Protein AF-A0A9D1KD75-F1 (afdb_monomer)

Radius of gyration: 19.75 Å; Cα contacts (8 Å, |Δi|>4): 283; chains: 1; bounding box: 49×37×63 Å

InterPro domains:
  IPR014942 Nucleotidyl transferase AbiEii toxin, Type IV TA system [PF08843] (9-167)

Secondary structure (DSSP, 8-sta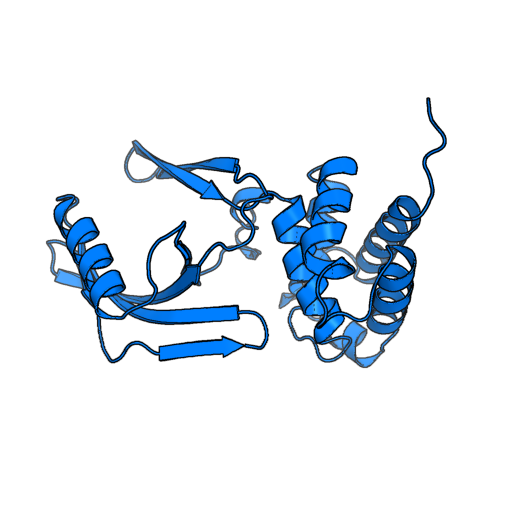te):
-HHHH--GGG----EEEEEES---SHHHHHHHHHHHTTS-SSEEEEE-SPPEEEEETTEEEEEEEEEEEETT--EEEEEEEEEEE--TTSPPEEEEEEEGGGTEEEEEEE--HHHHHHHHHHHHHHHGGG---THHHHHHHHHHHTT---HHHHHHHHIIIIIT-TT-S--SHHHHHHHHHHHHH-HHHHHHHTSTTT-TT---HHHHHHHHHHHHHHHHS-----

Foldseek 3Di:
DCLVPVFPLPDDQAAEEADEPFDQPPVSVVVVLVVVCVPPPQKHKDFDDDWAFDDDPPWTWIKTWIWIAGPVRDIDIDIYIYTHDPPVVFDWDWDWAQPVVVRDIDTDTHHALLLVLQVLLQVCLVCFLVDPLLLSLVSLLVCQVVVRDDLVSNVVSCVRPAQPDPVHPDNALVSSLVRLVVSLPDPSSVVSNPPVSSCSVPDPPVVSSVSNSVVSVVSRDPPPDD

Structure (mmCIF, N/CA/C/O backbone):
data_AF-A0A9D1KD75-F1
#
_entry.id   AF-A0A9D1KD75-F1
#
loop_
_atom_site.group_PDB
_atom_site.id
_atom_site.type_symbol
_atom_site.label_atom_id
_atom_site.label_alt_id
_atom_site.label_comp_id
_atom_site.label_asym_id
_atom_site.label_entity_id
_atom_site.label_seq_id
_atom_site.pdbx_PDB_ins_code
_atom_site.Cartn_x
_atom_site.Cartn_y
_atom_site.Cartn_z
_atom_site.occupancy
_atom_site.B_iso_or_equiv
_atom_site.auth_seq_id
_atom_site.auth_comp_id
_atom_site.auth_asym_id
_atom_site.auth_atom_id
_atom_site.pdbx_PDB_model_num
ATOM 1 N N . MET A 1 1 ? -2.553 -6.415 -0.794 1.00 86.88 1 MET A N 1
ATOM 2 C CA . MET A 1 1 ? -1.808 -7.634 -1.210 1.00 86.88 1 MET A CA 1
ATOM 3 C C . MET A 1 1 ? -2.430 -8.922 -0.694 1.00 86.88 1 MET A C 1
ATOM 5 O O . MET A 1 1 ? -2.739 -9.741 -1.540 1.00 86.88 1 MET A O 1
ATOM 9 N N . HIS A 1 2 ? -2.640 -9.125 0.619 1.00 86.94 2 HIS A N 1
ATOM 10 C CA . HIS A 1 2 ? -3.316 -10.338 1.126 1.00 86.94 2 HIS A CA 1
ATOM 11 C C . HIS A 1 2 ? -4.647 -10.615 0.412 1.00 86.94 2 HIS A C 1
ATOM 13 O O . HIS A 1 2 ? -4.833 -11.703 -0.107 1.00 86.94 2 HIS A O 1
ATOM 19 N N . SER A 1 3 ? -5.516 -9.607 0.305 1.00 82.56 3 SER A N 1
ATOM 20 C CA . SER A 1 3 ? -6.803 -9.677 -0.407 1.00 82.56 3 SER A CA 1
ATOM 21 C C . SER A 1 3 ? -6.701 -10.073 -1.884 1.00 82.56 3 SER A C 1
ATOM 23 O O . SER A 1 3 ? -7.649 -10.615 -2.441 1.00 82.56 3 SER A O 1
ATOM 25 N N . LEU A 1 4 ? -5.558 -9.801 -2.524 1.00 85.44 4 LEU A N 1
ATOM 26 C CA . LEU A 1 4 ? -5.314 -10.120 -3.932 1.00 85.44 4 LEU A CA 1
ATOM 27 C C . LEU A 1 4 ? -4.694 -11.509 -4.110 1.00 85.44 4 LEU A C 1
ATOM 29 O O . LEU A 1 4 ? -4.946 -12.147 -5.128 1.00 85.44 4 LEU A O 1
ATOM 33 N N . SER A 1 5 ? -3.869 -11.957 -3.154 1.00 87.44 5 SER A N 1
ATOM 34 C CA . SER A 1 5 ? -3.118 -13.214 -3.253 1.00 87.44 5 SER A CA 1
ATOM 35 C C . SER A 1 5 ? -3.649 -14.363 -2.407 1.00 87.44 5 SER A C 1
ATOM 37 O O . SER A 1 5 ? -3.220 -15.498 -2.603 1.00 87.44 5 SER A O 1
ATOM 39 N N . ASN A 1 6 ? -4.526 -14.082 -1.442 1.00 85.94 6 ASN A N 1
ATOM 40 C CA . ASN A 1 6 ? -4.993 -15.002 -0.401 1.00 85.94 6 ASN A CA 1
ATOM 41 C C . ASN A 1 6 ? -3.855 -15.698 0.374 1.00 85.94 6 ASN A C 1
ATOM 43 O O . ASN A 1 6 ? -4.046 -16.747 0.986 1.00 85.94 6 ASN A O 1
ATOM 47 N N . SER A 1 7 ? -2.646 -15.124 0.355 1.00 87.19 7 SER A N 1
ATOM 48 C CA . SER A 1 7 ? -1.483 -15.689 1.036 1.00 87.19 7 SER A CA 1
ATOM 49 C C . SER A 1 7 ? -1.339 -15.115 2.437 1.00 87.19 7 SER A C 1
ATOM 51 O O . SER A 1 7 ? -1.064 -13.925 2.606 1.00 87.19 7 SER A O 1
ATOM 53 N N . VAL A 1 8 ? -1.392 -15.981 3.452 1.00 87.19 8 VAL A N 1
ATOM 54 C CA . VAL A 1 8 ? -1.181 -15.614 4.865 1.00 87.19 8 VAL A CA 1
ATOM 55 C C . VAL A 1 8 ? 0.191 -14.965 5.093 1.00 87.19 8 VAL A C 1
ATOM 57 O O . VAL A 1 8 ? 0.333 -14.084 5.936 1.00 87.19 8 VAL A O 1
ATOM 60 N N . ARG A 1 9 ? 1.209 -15.298 4.284 1.00 87.81 9 ARG A N 1
ATOM 61 C CA . ARG A 1 9 ? 2.538 -14.650 4.344 1.00 87.81 9 ARG A CA 1
ATOM 62 C C . ARG A 1 9 ? 2.509 -13.169 3.930 1.00 87.81 9 ARG A C 1
ATOM 64 O O . ARG A 1 9 ? 3.484 -12.442 4.156 1.00 87.81 9 ARG A O 1
ATOM 71 N N . ARG A 1 10 ? 1.400 -12.716 3.333 1.00 90.12 10 ARG A N 1
ATOM 72 C CA . ARG A 1 10 ? 1.107 -11.317 3.003 1.00 90.12 10 ARG A CA 1
ATOM 73 C C . ARG A 1 10 ? 0.042 -10.673 3.876 1.00 90.12 10 ARG A C 1
ATOM 75 O O . ARG A 1 10 ? -0.255 -9.504 3.628 1.00 90.12 10 ARG A O 1
ATOM 82 N N . ALA A 1 11 ? -0.459 -11.369 4.896 1.00 86.12 11 ALA A N 1
ATOM 83 C CA . ALA A 1 11 ? -1.263 -10.741 5.933 1.00 86.12 11 ALA A CA 1
ATOM 84 C C . ALA A 1 11 ? -0.489 -9.564 6.549 1.00 86.12 11 ALA A C 1
ATOM 86 O O . ALA A 1 11 ? 0.733 -9.625 6.727 1.00 86.12 11 ALA A O 1
ATOM 87 N N . THR A 1 12 ? -1.204 -8.481 6.827 1.00 83.81 12 THR A N 1
ATOM 88 C CA . THR A 1 12 ? -0.663 -7.282 7.464 1.00 83.81 12 THR A CA 1
ATOM 89 C C . THR A 1 12 ? -1.455 -6.992 8.726 1.00 83.81 12 THR A C 1
ATOM 91 O O . THR A 1 12 ? -2.637 -7.314 8.808 1.00 83.81 12 THR A O 1
ATOM 94 N N . ARG A 1 13 ? -0.773 -6.425 9.718 1.00 82.19 13 ARG A N 1
ATOM 95 C CA . ARG A 1 13 ? -1.406 -5.873 10.921 1.00 82.19 13 ARG A CA 1
ATOM 96 C C . ARG A 1 13 ? -1.565 -4.360 10.832 1.00 82.19 13 ARG A C 1
ATOM 98 O O . ARG A 1 13 ? -2.253 -3.791 11.670 1.00 82.19 13 ARG A O 1
ATOM 105 N N . ASP A 1 14 ? -0.887 -3.733 9.872 1.00 83.81 14 ASP A N 1
ATOM 106 C CA . ASP A 1 14 ? -1.008 -2.305 9.623 1.00 83.81 14 ASP A CA 1
ATOM 107 C C . ASP A 1 14 ? -2.388 -2.025 9.014 1.00 83.81 14 ASP A C 1
ATOM 109 O O . ASP A 1 14 ? -2.817 -2.727 8.092 1.00 83.81 14 ASP A O 1
ATOM 113 N N . LEU A 1 15 ? -3.076 -1.033 9.580 1.00 87.31 15 LEU A N 1
ATOM 114 C CA . LEU A 1 15 ? -4.340 -0.502 9.090 1.00 87.31 15 LEU A CA 1
ATOM 115 C C . LEU A 1 15 ? -4.053 0.873 8.492 1.00 87.31 15 LEU A C 1
ATOM 117 O O . LEU A 1 15 ? -3.823 1.828 9.234 1.00 87.31 15 LEU A O 1
ATOM 121 N N . ASP A 1 16 ? -4.054 0.937 7.167 1.00 87.81 16 ASP A N 1
ATOM 122 C CA . ASP A 1 16 ? -3.903 2.166 6.395 1.00 87.81 16 ASP A CA 1
ATOM 123 C C . ASP A 1 16 ? -5.267 2.510 5.776 1.00 87.81 16 ASP A C 1
ATOM 125 O O . ASP A 1 16 ? -5.870 1.668 5.103 1.00 87.81 16 ASP A O 1
ATOM 129 N N . LEU A 1 17 ? -5.769 3.721 6.018 1.00 89.38 17 LEU A N 1
ATOM 130 C CA . LEU A 1 17 ? -7.021 4.226 5.450 1.00 89.38 17 LEU A CA 1
ATOM 131 C C . LEU A 1 17 ? -6.809 5.620 4.875 1.00 89.38 17 LEU A C 1
ATOM 133 O O . LEU A 1 17 ? -6.178 6.461 5.506 1.00 89.38 17 LEU A O 1
ATOM 137 N N . ASP A 1 18 ? -7.431 5.899 3.736 1.00 90.44 18 ASP A N 1
ATOM 138 C CA . ASP A 1 18 ? -7.449 7.243 3.175 1.00 90.44 18 ASP A CA 1
ATOM 139 C C . ASP A 1 18 ? -8.841 7.854 3.256 1.00 90.44 18 ASP A C 1
ATOM 141 O O . ASP A 1 18 ? -9.848 7.284 2.833 1.00 90.44 18 ASP A O 1
ATOM 145 N N . PHE A 1 19 ? -8.891 9.078 3.763 1.00 91.25 19 PHE A N 1
ATOM 146 C CA . PHE A 1 19 ? -10.079 9.901 3.690 1.00 91.25 19 PHE A CA 1
ATOM 147 C C . PHE A 1 19 ? -10.288 10.453 2.282 1.00 91.25 19 PHE A C 1
ATOM 149 O O . PHE A 1 19 ? -9.381 11.005 1.664 1.00 91.25 19 PHE A O 1
ATOM 156 N N . ILE A 1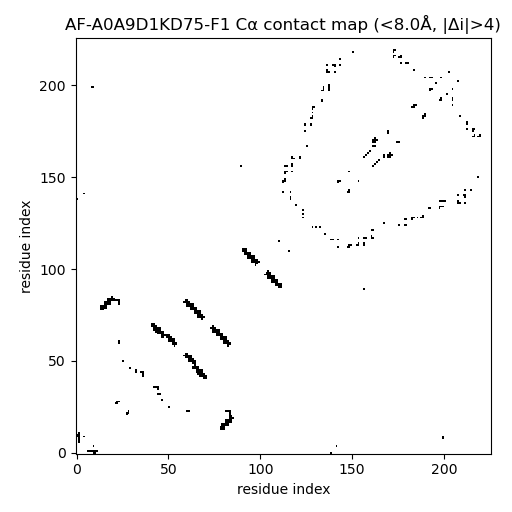 20 ? -11.529 10.386 1.801 1.00 88.31 20 ILE A N 1
ATOM 157 C CA . ILE A 1 20 ? -11.946 11.020 0.549 1.00 88.31 20 ILE A CA 1
ATOM 158 C C . ILE A 1 20 ? -12.636 12.336 0.900 1.00 88.31 20 ILE A C 1
ATOM 160 O O . ILE A 1 20 ? -13.743 12.338 1.437 1.00 88.31 20 ILE A O 1
ATOM 164 N N . LYS A 1 21 ? -11.985 13.465 0.589 1.00 85.94 21 LYS A N 1
ATOM 165 C CA . LYS A 1 21 ? -12.508 14.824 0.853 1.00 85.94 21 LYS A CA 1
ATOM 166 C C . LYS A 1 21 ? -12.898 15.057 2.325 1.00 85.94 21 LYS A C 1
ATOM 168 O O . LYS A 1 21 ? -13.826 15.814 2.608 1.00 85.94 21 LYS A O 1
ATOM 173 N N . TYR A 1 22 ? -12.185 14.422 3.255 1.00 89.88 22 TYR A N 1
ATOM 174 C CA . TYR A 1 22 ? -12.386 14.584 4.694 1.00 89.88 22 TYR A CA 1
ATOM 175 C C . TYR A 1 22 ? -11.080 15.016 5.372 1.00 89.88 22 TYR A C 1
ATOM 177 O O . TYR A 1 22 ? -9.990 14.697 4.902 1.00 89.88 22 TYR A O 1
ATOM 185 N N . SER A 1 23 ? -11.194 15.822 6.428 1.00 90.81 23 SER A N 1
ATOM 186 C CA . SER A 1 23 ? -10.055 16.519 7.031 1.00 90.81 23 SER A CA 1
ATOM 187 C C . SER A 1 23 ? -9.236 15.610 7.951 1.00 90.81 23 SER A C 1
ATOM 189 O O . SER A 1 23 ? -9.790 14.804 8.698 1.00 90.81 23 SER A O 1
ATOM 191 N N . LEU A 1 24 ? -7.912 15.802 7.946 1.00 92.62 24 LEU A N 1
ATOM 192 C CA . LEU A 1 24 ? -6.983 15.186 8.901 1.00 92.62 24 LEU A CA 1
ATOM 193 C C . LEU A 1 24 ? -6.850 15.977 10.208 1.00 92.62 24 LEU A C 1
ATOM 195 O O . LEU A 1 24 ? -5.986 15.669 11.025 1.00 92.62 24 LEU A O 1
ATOM 199 N N . GLU A 1 25 ? -7.631 17.027 10.446 1.00 93.94 25 GLU A N 1
ATOM 200 C CA . GLU A 1 25 ? -7.618 17.709 11.744 1.00 93.94 25 GLU A CA 1
ATOM 201 C C . GLU A 1 25 ? -8.002 16.749 12.880 1.00 93.94 25 GLU A C 1
ATOM 203 O O . GLU A 1 25 ? -8.845 15.870 12.700 1.00 93.94 25 GLU A O 1
ATOM 208 N N . ASN A 1 26 ? -7.400 16.925 14.064 1.00 94.69 26 ASN A N 1
ATOM 209 C CA . ASN A 1 26 ? -7.628 16.015 15.196 1.00 94.69 26 ASN A CA 1
ATOM 210 C C . ASN A 1 26 ? -9.122 15.895 15.530 1.00 94.69 26 ASN A C 1
ATOM 212 O O . ASN A 1 26 ? -9.613 14.791 15.733 1.00 94.69 26 ASN A O 1
ATOM 216 N N . GLU A 1 27 ? -9.855 17.010 15.514 1.00 95.44 27 GLU A N 1
ATOM 217 C CA . GLU A 1 27 ? -11.299 17.026 15.782 1.00 95.44 27 GLU A CA 1
ATOM 218 C C . GLU A 1 27 ? -12.116 16.292 14.711 1.00 95.44 27 GLU A C 1
ATOM 220 O O . GLU A 1 27 ? -13.104 15.633 15.027 1.00 95.44 27 GLU A O 1
ATOM 225 N N . SER A 1 28 ? -11.680 16.335 13.448 1.00 95.25 28 SER A N 1
ATOM 226 C CA . SER A 1 28 ? -12.332 15.581 12.370 1.00 95.25 28 SER A CA 1
ATOM 227 C C . SER A 1 28 ? -12.128 14.079 12.553 1.00 95.25 28 SER A C 1
ATOM 229 O O . SER A 1 28 ? -13.078 13.309 12.447 1.00 95.25 28 SER A O 1
ATOM 231 N N . ILE A 1 29 ? -10.913 13.658 12.911 1.00 95.56 29 ILE A N 1
ATOM 232 C CA . ILE A 1 29 ? -10.609 12.256 13.222 1.00 95.56 29 ILE A CA 1
ATOM 233 C C . ILE A 1 29 ? -11.394 11.784 14.454 1.00 95.56 29 ILE A C 1
ATOM 235 O O . ILE A 1 29 ? -11.973 10.702 14.417 1.00 95.56 29 ILE A O 1
ATOM 239 N N . ARG A 1 30 ? -11.471 12.590 15.524 1.00 96.44 30 ARG A N 1
ATOM 240 C CA . ARG A 1 30 ? -12.304 12.282 16.702 1.00 96.44 30 ARG A CA 1
ATOM 241 C C . ARG A 1 30 ? -13.765 12.082 16.303 1.00 96.44 30 ARG A C 1
ATOM 243 O O . ARG A 1 30 ? -14.331 11.040 16.602 1.00 96.44 30 ARG A O 1
ATOM 250 N N . SER A 1 31 ? -14.328 13.009 15.524 1.00 96.50 31 SER A N 1
ATOM 251 C CA . SER A 1 31 ? -15.704 12.901 15.025 1.00 96.50 31 SER A CA 1
ATOM 252 C C . SER A 1 31 ? -15.931 11.662 14.152 1.00 96.50 31 SER A C 1
ATOM 254 O O . SER A 1 31 ? -17.003 11.061 14.201 1.00 96.50 31 SER A O 1
ATOM 256 N N . PHE A 1 32 ? -14.941 11.264 13.351 1.00 95.62 32 PHE A N 1
ATOM 257 C CA . PHE A 1 32 ? -14.992 10.021 12.588 1.00 95.62 32 PHE A CA 1
ATOM 258 C C . PHE A 1 32 ? -15.071 8.794 13.509 1.00 95.62 32 PHE A C 1
ATOM 260 O O . PHE A 1 32 ? -15.966 7.971 13.329 1.00 95.62 32 PHE A O 1
ATOM 267 N N . ILE A 1 33 ? -14.205 8.703 14.523 1.00 95.56 33 ILE A N 1
ATOM 268 C CA . ILE A 1 33 ? -14.232 7.604 15.501 1.00 95.56 33 ILE A CA 1
ATOM 269 C C . ILE A 1 33 ? -15.551 7.588 16.293 1.00 95.56 33 ILE A C 1
ATOM 271 O O . ILE A 1 33 ? -16.148 6.526 16.457 1.00 95.56 33 ILE A O 1
ATOM 275 N N . ASP A 1 34 ? -16.074 8.747 16.697 1.00 95.62 34 ASP A N 1
ATOM 276 C CA . ASP A 1 34 ? -17.366 8.844 17.394 1.00 95.62 34 ASP A CA 1
ATOM 277 C C . ASP A 1 34 ? -18.529 8.307 16.544 1.00 95.62 34 ASP A C 1
ATOM 279 O O . ASP A 1 34 ? -19.443 7.648 17.051 1.00 95.62 34 ASP A O 1
ATOM 283 N N . LYS A 1 35 ? -18.493 8.544 15.226 1.00 94.94 35 LYS A N 1
ATOM 284 C CA . LYS A 1 35 ? -19.477 7.975 14.295 1.00 94.94 35 LYS A CA 1
ATOM 285 C C . LYS A 1 35 ? -19.363 6.459 14.196 1.00 94.94 35 LYS A C 1
ATOM 287 O O . LYS A 1 35 ? -20.400 5.805 14.158 1.00 94.94 35 LYS A O 1
ATOM 292 N N . LEU A 1 36 ? -18.149 5.902 14.176 1.00 93.06 36 LEU A N 1
ATOM 293 C CA . LEU A 1 36 ? -17.956 4.446 14.188 1.00 93.06 36 LEU A CA 1
ATOM 294 C C . LEU A 1 36 ? -18.539 3.825 15.464 1.00 93.06 36 LEU A C 1
ATOM 296 O O . LEU A 1 36 ? -19.295 2.864 15.388 1.00 93.06 36 LEU A O 1
ATOM 300 N N . ASN A 1 37 ? -18.310 4.451 16.619 1.00 94.94 37 ASN A N 1
ATOM 301 C CA . ASN A 1 37 ? -18.880 4.012 17.899 1.00 94.94 37 ASN A CA 1
ATOM 302 C C . ASN A 1 37 ? -20.415 4.079 17.959 1.00 94.94 37 ASN A C 1
ATOM 304 O O . ASN A 1 37 ? -21.028 3.505 18.856 1.00 94.94 37 ASN A O 1
ATOM 308 N N . SER A 1 38 ? -21.057 4.777 17.019 1.00 93.06 38 SER A N 1
ATOM 309 C CA . SER A 1 38 ? -22.516 4.897 16.958 1.00 93.06 38 SER A CA 1
ATOM 310 C C . SER A 1 38 ? -23.192 3.742 16.205 1.00 93.06 38 SER A C 1
ATOM 312 O O . SER A 1 38 ? -24.420 3.690 16.170 1.00 93.06 38 SER A O 1
ATOM 314 N N . VAL A 1 39 ? -22.425 2.826 15.597 1.00 87.56 39 VAL A N 1
ATOM 315 C CA . VAL A 1 39 ? -22.953 1.705 14.791 1.00 87.56 39 VAL A CA 1
ATOM 316 C C . VAL A 1 39 ? -23.661 0.654 15.656 1.00 87.56 39 VAL A C 1
ATOM 318 O O . VAL A 1 39 ? -24.593 0.006 15.185 1.00 87.56 39 VAL A O 1
ATOM 321 N N . GLY A 1 40 ? -23.290 0.529 16.935 1.00 84.25 40 GLY A N 1
ATOM 322 C CA . GLY A 1 40 ? -23.934 -0.406 17.864 1.00 84.25 40 GLY A CA 1
ATOM 323 C C . GLY A 1 40 ? -23.572 -1.874 17.611 1.00 84.25 40 GLY A C 1
ATOM 324 O O . GLY A 1 40 ? -24.381 -2.759 17.874 1.00 84.25 40 GLY A O 1
ATOM 325 N N . ASP A 1 41 ? -22.361 -2.136 17.122 1.00 87.88 41 ASP A N 1
ATOM 326 C CA . ASP A 1 41 ? -21.810 -3.467 16.823 1.00 87.88 41 ASP A CA 1
ATOM 327 C C . ASP A 1 41 ? -21.143 -4.149 18.036 1.00 87.88 41 ASP A C 1
ATOM 329 O O . ASP A 1 41 ? -20.447 -5.153 17.891 1.00 87.88 41 ASP A O 1
ATOM 333 N N . ASN A 1 42 ? -21.384 -3.630 19.246 1.00 91.12 42 ASN A N 1
ATOM 334 C CA . ASN A 1 42 ? -20.790 -4.083 20.511 1.00 91.12 42 ASN A CA 1
ATOM 335 C C . ASN A 1 42 ? -19.265 -3.902 20.613 1.00 91.12 42 ASN A C 1
ATOM 337 O O . ASN A 1 42 ? -18.657 -4.449 21.539 1.00 91.12 42 ASN A O 1
ATOM 341 N N . ILE A 1 43 ? -18.657 -3.111 19.723 1.00 93.00 43 ILE A N 1
ATOM 342 C CA . ILE A 1 43 ? -17.253 -2.713 19.798 1.00 93.00 43 ILE A CA 1
ATOM 343 C C . ILE A 1 43 ? -17.168 -1.212 20.069 1.00 93.00 43 ILE A C 1
ATOM 345 O O . ILE A 1 43 ? -17.773 -0.389 19.390 1.00 93.00 43 ILE A O 1
ATOM 349 N N . THR A 1 44 ? -16.389 -0.843 21.081 1.00 96.12 44 THR A N 1
ATOM 350 C CA . THR A 1 44 ? -16.024 0.551 21.349 1.00 96.12 44 THR A CA 1
ATOM 351 C C . THR A 1 44 ? -14.597 0.802 20.892 1.00 96.12 44 THR A C 1
ATOM 353 O O . THR A 1 44 ? -13.692 0.027 21.193 1.00 96.12 44 THR A O 1
ATOM 356 N N . ILE A 1 45 ? -14.394 1.905 20.186 1.00 96.75 45 ILE A N 1
ATOM 357 C CA . ILE A 1 45 ? -13.104 2.398 19.726 1.00 96.75 45 ILE A CA 1
ATOM 358 C C . ILE A 1 45 ? -12.731 3.617 20.569 1.00 96.75 45 ILE A C 1
ATOM 360 O O . ILE A 1 45 ? -13.393 4.654 20.523 1.00 96.75 45 ILE A O 1
ATOM 364 N N . GLU A 1 46 ? -11.639 3.516 21.312 1.00 96.62 46 GLU A N 1
ATOM 365 C CA . GLU A 1 46 ? -11.084 4.605 22.111 1.00 96.62 46 GLU A CA 1
ATOM 366 C C . GLU A 1 46 ? -9.793 5.107 21.466 1.00 96.62 46 GLU A C 1
ATOM 368 O O . GLU A 1 46 ? -8.910 4.312 21.154 1.00 96.62 46 GLU A O 1
ATOM 373 N N . ILE A 1 47 ? -9.637 6.421 21.296 1.00 96.88 47 ILE A N 1
ATOM 374 C CA . ILE A 1 47 ? -8.339 6.998 20.921 1.00 96.88 47 ILE A CA 1
ATOM 375 C C . ILE A 1 47 ? -7.461 7.035 22.172 1.00 96.88 47 ILE A C 1
ATOM 377 O O . ILE A 1 47 ? -7.837 7.635 23.181 1.00 96.88 47 ILE A O 1
ATOM 381 N N . ILE A 1 48 ? -6.282 6.428 22.095 1.00 96.38 48 ILE A N 1
ATOM 382 C CA . ILE A 1 48 ? -5.305 6.383 23.182 1.00 96.38 48 ILE A CA 1
ATOM 383 C C . ILE A 1 48 ? -4.064 7.192 22.797 1.00 96.38 48 ILE A C 1
ATOM 385 O O . ILE A 1 48 ? -3.563 7.089 21.685 1.00 96.38 48 ILE A O 1
ATOM 389 N N . GLY A 1 49 ? -3.546 7.999 23.722 1.00 93.31 49 GLY A N 1
ATOM 390 C CA . GLY A 1 49 ? -2.386 8.855 23.453 1.00 93.31 49 GLY A CA 1
ATOM 391 C C . GLY A 1 49 ? -2.668 10.024 22.499 1.00 93.31 49 GLY A C 1
ATOM 392 O O . GLY A 1 49 ? -3.815 10.360 22.203 1.00 93.31 49 GLY A O 1
ATOM 393 N N . GLU A 1 50 ? -1.591 10.674 22.061 1.00 93.25 50 GLU A N 1
ATOM 394 C CA . GLU A 1 50 ? -1.641 11.798 21.124 1.00 93.25 50 GLU A CA 1
ATOM 395 C C . GLU A 1 50 ? -1.622 11.306 19.673 1.00 93.25 50 GLU A C 1
ATOM 397 O O . GLU A 1 50 ? -1.012 10.284 19.355 1.00 93.25 50 GLU A O 1
ATOM 402 N N . MET A 1 51 ? -2.270 12.054 18.778 1.00 93.94 51 MET A N 1
ATOM 403 C CA . MET A 1 51 ? -2.195 11.784 17.340 1.00 93.94 51 MET A CA 1
ATOM 404 C C . MET A 1 51 ? -0.850 12.265 16.794 1.00 93.94 51 MET A C 1
ATOM 406 O O . MET A 1 51 ? -0.485 13.429 16.969 1.00 93.94 51 MET A O 1
ATOM 410 N N . GLU A 1 52 ? -0.136 11.391 16.093 1.00 93.56 52 GLU A N 1
ATOM 411 C CA . GLU A 1 52 ? 1.175 11.705 15.529 1.00 93.56 52 GLU A CA 1
ATOM 412 C C . GLU A 1 52 ? 1.033 12.146 14.069 1.00 93.56 52 GLU A C 1
ATOM 414 O O . GLU A 1 52 ? 0.363 11.488 13.271 1.00 93.56 52 GLU A O 1
ATOM 419 N N . GLU A 1 53 ? 1.689 13.241 13.684 1.00 91.12 53 GLU A N 1
ATOM 420 C CA . GLU A 1 53 ? 1.781 13.611 12.271 1.00 91.12 53 GLU A CA 1
ATOM 421 C C . GLU A 1 53 ? 2.771 12.699 11.541 1.00 91.12 53 GLU A C 1
ATOM 423 O O . GLU A 1 53 ? 3.962 12.653 11.858 1.00 91.12 53 GLU A O 1
ATOM 428 N N . LEU A 1 54 ? 2.291 12.019 10.503 1.00 86.00 54 LEU A N 1
ATOM 429 C CA . LEU A 1 54 ? 3.132 11.285 9.572 1.00 86.00 54 LEU A CA 1
ATOM 430 C C . LEU A 1 54 ? 3.490 12.223 8.420 1.00 86.00 54 LEU A C 1
ATOM 432 O O . LEU A 1 54 ? 2.684 12.449 7.518 1.00 86.00 54 LEU A O 1
ATOM 436 N N . ARG A 1 55 ? 4.705 12.780 8.451 1.00 73.94 55 ARG A N 1
ATOM 437 C CA . ARG A 1 55 ? 5.255 13.572 7.341 1.00 73.94 55 ARG A CA 1
ATOM 438 C C . ARG A 1 55 ? 6.384 12.817 6.658 1.00 73.94 55 ARG A C 1
ATOM 440 O O . ARG A 1 55 ? 7.496 12.725 7.183 1.00 73.94 55 ARG A O 1
ATOM 447 N N . HIS A 1 56 ? 6.120 12.333 5.451 1.00 63.81 56 HIS A N 1
ATOM 448 C CA . HIS A 1 56 ? 7.127 11.703 4.602 1.00 63.81 56 HIS A CA 1
ATOM 449 C C . HIS A 1 56 ? 7.022 12.232 3.178 1.00 63.81 56 HIS A C 1
ATOM 451 O O . HIS A 1 56 ? 6.253 11.688 2.405 1.00 63.81 56 HIS A O 1
ATOM 457 N N . GLN A 1 57 ? 7.821 13.253 2.842 1.00 59.56 57 GLN A N 1
ATOM 458 C CA . GLN A 1 57 ? 7.906 13.914 1.525 1.00 59.56 57 GLN A CA 1
ATOM 459 C C . GLN A 1 57 ? 6.548 14.194 0.852 1.00 59.56 57 GLN A C 1
ATOM 461 O O . GLN A 1 57 ? 6.067 15.316 0.965 1.00 59.56 57 GLN A O 1
ATOM 466 N N . ASP A 1 58 ? 5.931 13.203 0.204 1.00 58.56 58 ASP A N 1
ATOM 467 C CA . ASP A 1 58 ? 4.649 13.334 -0.508 1.00 58.56 58 ASP A CA 1
ATOM 468 C C . ASP A 1 58 ? 3.442 12.780 0.269 1.00 58.56 58 ASP A C 1
ATOM 470 O O . ASP A 1 58 ? 2.308 12.902 -0.185 1.00 58.56 58 ASP A O 1
ATOM 474 N N . TYR A 1 59 ? 3.665 12.154 1.426 1.00 68.00 59 TYR A N 1
ATOM 475 C CA . TYR A 1 59 ? 2.614 11.661 2.309 1.00 68.00 59 TYR A CA 1
ATOM 476 C C . TYR A 1 59 ? 2.460 12.591 3.511 1.00 68.00 59 TYR A C 1
ATOM 478 O O . TYR A 1 59 ? 3.396 12.788 4.297 1.00 68.00 59 TYR A O 1
ATOM 486 N N . SER A 1 60 ? 1.254 13.136 3.644 1.00 78.44 60 SER A N 1
ATOM 487 C CA . SER A 1 60 ? 0.775 13.818 4.838 1.00 78.44 60 SER A CA 1
ATOM 488 C C . SER A 1 60 ? -0.380 13.004 5.395 1.00 78.44 60 SER A C 1
ATOM 490 O O . SER A 1 60 ? -1.470 13.012 4.829 1.00 78.44 60 SER A O 1
ATOM 492 N N . GLY A 1 61 ? -0.134 12.318 6.503 1.00 90.75 61 GLY A N 1
ATOM 493 C CA . GLY A 1 61 ? -1.147 11.553 7.214 1.00 90.75 61 GLY A CA 1
ATOM 494 C C . GLY A 1 61 ? -1.048 11.751 8.718 1.00 90.75 61 GLY A C 1
ATOM 495 O O . GLY A 1 61 ? -0.233 12.532 9.220 1.00 90.75 61 GLY A O 1
ATOM 496 N N . LYS A 1 62 ? -1.869 11.011 9.453 1.00 93.44 62 LYS A N 1
ATOM 497 C CA . LYS A 1 62 ? -1.818 10.929 10.907 1.00 93.44 62 LYS A CA 1
ATOM 498 C C . LYS A 1 62 ? -1.856 9.494 11.371 1.00 93.44 62 LYS A C 1
ATOM 500 O O . LYS A 1 62 ? -2.649 8.705 10.877 1.00 93.44 62 LYS A O 1
ATOM 505 N N . ARG A 1 63 ? -1.032 9.183 12.361 1.00 94.62 63 ARG A N 1
ATOM 506 C CA . ARG A 1 63 ? -1.129 7.942 13.113 1.00 94.62 63 ARG A CA 1
ATOM 507 C C . ARG A 1 63 ? -1.972 8.185 14.351 1.00 94.62 63 ARG A C 1
ATOM 509 O O . ARG A 1 63 ? -1.683 9.071 15.154 1.00 94.62 63 ARG A O 1
ATOM 516 N N . VAL A 1 64 ? -3.009 7.377 14.497 1.00 95.56 64 VAL A N 1
ATOM 517 C CA . VAL A 1 64 ? -3.919 7.383 15.636 1.00 95.56 64 VAL A CA 1
ATOM 518 C C . VAL A 1 64 ? -3.755 6.055 16.350 1.00 95.56 64 VAL A C 1
ATOM 520 O O . VAL A 1 64 ? -3.980 4.997 15.767 1.00 95.56 64 VAL A O 1
ATOM 523 N N . HIS A 1 65 ? -3.351 6.089 17.611 1.00 95.94 65 HIS A N 1
ATOM 524 C CA . HIS A 1 65 ? -3.372 4.891 18.435 1.00 95.94 65 HIS A CA 1
ATOM 525 C C . HIS A 1 65 ? -4.785 4.703 18.978 1.00 95.94 65 HIS A C 1
ATOM 527 O O . HIS A 1 65 ? -5.397 5.647 19.480 1.00 95.94 65 HIS A O 1
ATOM 533 N N . ILE A 1 66 ? -5.317 3.492 18.839 1.00 96.19 66 ILE A N 1
ATOM 534 C CA . ILE A 1 66 ? -6.679 3.167 19.250 1.00 96.19 66 ILE A CA 1
ATOM 535 C C . ILE A 1 66 ? -6.708 1.891 20.083 1.00 96.19 66 ILE A C 1
ATOM 537 O O . ILE A 1 66 ? -5.884 0.990 19.906 1.00 96.19 66 ILE A O 1
ATOM 541 N N . ARG A 1 67 ? -7.697 1.808 20.963 1.00 96.94 67 ARG A N 1
ATOM 542 C CA . ARG A 1 67 ? -8.072 0.608 21.695 1.00 96.94 67 ARG A CA 1
ATOM 543 C C . ARG A 1 67 ? -9.461 0.179 21.256 1.00 96.94 67 ARG A C 1
ATOM 545 O O . ARG A 1 67 ? -10.396 0.969 21.300 1.00 96.94 67 ARG A O 1
ATOM 552 N N . LEU A 1 68 ? -9.578 -1.074 20.845 1.00 96.00 68 LEU A N 1
ATOM 553 C CA . LEU A 1 68 ? -10.856 -1.727 20.580 1.00 96.00 68 LEU A CA 1
ATOM 554 C C . LEU A 1 68 ? -11.274 -2.466 21.850 1.00 96.00 68 LEU A C 1
ATOM 556 O O . LEU A 1 68 ? -10.453 -3.211 22.383 1.00 96.00 68 LEU A O 1
ATOM 560 N N . VAL A 1 69 ? -12.502 -2.270 22.327 1.00 96.50 69 VAL A N 1
ATOM 561 C CA . VAL A 1 69 ? -13.050 -2.907 23.538 1.00 96.50 69 VAL A CA 1
ATOM 562 C C . VAL A 1 69 ? -14.387 -3.565 23.216 1.00 96.50 69 VAL A C 1
ATOM 564 O O . VAL A 1 69 ? -15.260 -2.919 22.640 1.00 96.50 69 VAL A O 1
ATOM 567 N N . ASP A 1 70 ? -14.558 -4.832 23.590 1.00 95.00 70 ASP A N 1
ATOM 568 C CA . ASP A 1 70 ? -15.830 -5.550 23.443 1.00 95.00 70 ASP A CA 1
ATOM 569 C C . ASP A 1 70 ? -16.710 -5.465 24.707 1.00 95.00 70 ASP A C 1
ATOM 571 O O . ASP A 1 70 ? -16.303 -4.973 25.764 1.00 95.00 70 ASP A O 1
ATOM 575 N N . THR A 1 71 ? -17.926 -6.010 24.638 1.00 93.56 71 THR A N 1
ATOM 576 C CA . THR A 1 71 ? -18.864 -6.054 25.777 1.00 93.56 71 THR A CA 1
ATOM 577 C C . THR A 1 71 ? -18.388 -6.891 26.966 1.00 93.56 71 THR A C 1
ATOM 579 O O . THR A 1 71 ? -18.922 -6.744 28.064 1.00 93.56 71 THR A O 1
ATOM 582 N N . ASN A 1 72 ? -17.407 -7.777 26.772 1.00 94.75 72 ASN A N 1
ATOM 583 C CA . ASN A 1 72 ? -16.812 -8.593 27.831 1.00 94.75 72 ASN A CA 1
ATOM 584 C C . ASN A 1 72 ? -15.560 -7.934 28.434 1.00 94.75 72 ASN A C 1
ATOM 586 O O . ASN A 1 72 ? -14.893 -8.542 29.275 1.00 94.75 72 ASN A O 1
ATOM 590 N N . ASN A 1 73 ? -15.253 -6.695 28.030 1.00 91.31 73 ASN A N 1
ATOM 591 C CA . ASN A 1 73 ? -14.086 -5.924 28.443 1.00 91.31 73 ASN A CA 1
ATOM 592 C C . ASN A 1 73 ? -12.742 -6.528 27.975 1.00 91.31 73 ASN A C 1
ATOM 594 O O . ASN A 1 73 ? -11.681 -6.210 28.526 1.00 91.31 73 ASN A O 1
ATOM 598 N N . TYR A 1 74 ? -12.765 -7.385 26.949 1.00 95.88 74 TYR A N 1
ATOM 599 C CA . TYR A 1 74 ? -11.566 -7.734 26.195 1.00 95.88 74 TYR A CA 1
ATOM 600 C C . TYR A 1 74 ? -11.152 -6.539 25.351 1.00 95.88 74 TYR A C 1
ATOM 602 O O . TYR A 1 74 ? -11.991 -5.865 24.756 1.00 95.88 74 TYR A O 1
ATOM 610 N N . ASN A 1 75 ? -9.848 -6.275 25.302 1.00 95.62 75 ASN A N 1
ATOM 611 C CA . ASN A 1 75 ? -9.321 -5.145 24.557 1.00 95.62 75 ASN A CA 1
ATOM 612 C C . ASN A 1 75 ? -8.102 -5.504 23.714 1.00 95.62 75 ASN A C 1
ATOM 614 O O . ASN A 1 75 ? -7.334 -6.412 24.044 1.00 95.62 75 ASN A O 1
ATOM 618 N N . ILE A 1 76 ? -7.949 -4.771 22.613 1.00 94.88 76 ILE A N 1
ATOM 619 C CA . ILE A 1 76 ? -6.796 -4.840 21.720 1.00 94.88 76 ILE A CA 1
ATOM 620 C C . ILE A 1 76 ? -6.346 -3.417 21.405 1.00 94.88 76 ILE A C 1
ATOM 622 O O . ILE A 1 76 ? -7.115 -2.620 20.868 1.00 94.88 76 ILE A O 1
ATOM 626 N N . ASP A 1 77 ? -5.074 -3.138 21.676 1.00 95.38 77 ASP A N 1
ATOM 627 C CA . ASP A 1 77 ? -4.427 -1.887 21.289 1.00 95.38 77 ASP A CA 1
ATOM 628 C C . ASP A 1 77 ? -3.814 -2.039 19.892 1.00 95.38 77 ASP A C 1
ATOM 630 O O . ASP A 1 77 ? -3.087 -2.998 19.602 1.00 95.38 77 ASP A O 1
ATOM 634 N N . THR A 1 78 ? -4.100 -1.084 19.012 1.00 94.12 78 THR A N 1
ATOM 635 C CA . THR A 1 78 ? -3.552 -1.028 17.656 1.00 94.12 78 THR A CA 1
ATOM 636 C C . THR A 1 78 ? -3.312 0.420 17.221 1.00 94.12 78 THR A C 1
ATOM 638 O O . THR A 1 78 ? -3.535 1.372 17.969 1.00 94.12 78 THR A O 1
ATOM 641 N N . LYS A 1 79 ? -2.799 0.590 16.008 1.00 93.50 79 LYS A N 1
ATOM 642 C CA . LYS A 1 79 ? -2.620 1.884 15.352 1.00 93.50 79 LYS A CA 1
ATOM 643 C C . LYS A 1 79 ? -3.429 1.921 14.059 1.00 93.50 79 LYS A C 1
ATOM 645 O O . LYS A 1 79 ? -3.589 0.892 13.401 1.00 93.50 79 LYS A O 1
ATOM 650 N N . LEU A 1 80 ? -3.885 3.112 13.712 1.00 93.31 80 LEU A N 1
ATOM 651 C CA . LEU A 1 80 ? -4.555 3.436 12.468 1.00 93.31 80 LEU A CA 1
ATOM 652 C C . LEU A 1 80 ? -3.797 4.581 11.797 1.00 93.31 80 LEU A C 1
ATOM 654 O O . LEU A 1 80 ? -3.694 5.668 12.367 1.00 93.31 80 LEU A O 1
ATOM 658 N N . ASP A 1 81 ? -3.268 4.334 10.605 1.00 93.44 81 ASP A N 1
ATOM 659 C CA . ASP A 1 81 ? -2.611 5.352 9.793 1.00 93.44 81 ASP A CA 1
ATOM 660 C C . ASP A 1 81 ? -3.640 5.911 8.804 1.00 93.44 81 ASP A C 1
ATOM 662 O O . ASP A 1 81 ? -4.174 5.188 7.966 1.00 93.44 81 ASP A O 1
ATOM 666 N N . ILE A 1 82 ? -3.963 7.196 8.951 1.00 93.38 82 ILE A N 1
ATOM 667 C CA . ILE A 1 82 ? -4.993 7.893 8.177 1.00 93.38 82 ILE A CA 1
ATOM 668 C C . ILE A 1 82 ? -4.332 8.904 7.242 1.00 93.38 82 ILE A C 1
ATOM 670 O O . ILE A 1 82 ? -3.674 9.839 7.706 1.00 93.38 82 ILE A O 1
ATOM 674 N N . GLY A 1 83 ? -4.527 8.744 5.940 1.00 91.50 83 GLY A N 1
ATOM 675 C CA . GLY A 1 83 ? -4.130 9.700 4.913 1.00 91.50 83 GLY A CA 1
ATOM 676 C C . GLY A 1 83 ? -5.327 10.413 4.285 1.00 91.50 83 GLY A C 1
ATOM 677 O O . GLY A 1 83 ? -6.465 10.326 4.756 1.00 91.50 83 GLY A O 1
ATOM 678 N N . VAL A 1 84 ? -5.066 11.155 3.209 1.00 87.25 84 VAL A N 1
ATOM 679 C CA . VAL A 1 84 ? -6.109 11.735 2.352 1.00 87.25 84 VAL A CA 1
ATOM 680 C C . VAL A 1 84 ? -5.845 11.300 0.929 1.00 87.25 84 VAL A C 1
ATOM 682 O O . VAL A 1 84 ? -4.766 11.538 0.382 1.00 87.25 84 VAL A O 1
ATOM 685 N N . HIS A 1 85 ? -6.868 10.723 0.314 1.00 83.50 85 HIS A N 1
ATOM 686 C CA . HIS A 1 85 ? -6.840 10.408 -1.094 1.00 83.50 85 HIS A CA 1
ATOM 687 C C . HIS A 1 85 ? -6.924 11.705 -1.906 1.00 83.50 85 HIS A C 1
ATOM 689 O O . HIS A 1 85 ? -7.955 12.383 -1.922 1.00 83.50 85 HIS A O 1
ATOM 695 N N . ASN A 1 86 ? -5.829 12.033 -2.589 1.00 78.19 86 ASN A N 1
ATOM 696 C CA . ASN A 1 86 ? -5.692 13.265 -3.370 1.00 78.19 86 ASN A CA 1
ATOM 697 C C . ASN A 1 86 ? -5.667 13.021 -4.888 1.00 78.19 86 ASN A C 1
ATOM 699 O O . ASN A 1 86 ? -5.635 13.978 -5.658 1.00 78.19 86 ASN A O 1
ATOM 703 N N . LEU A 1 87 ? -5.686 11.760 -5.327 1.00 82.12 87 LEU A N 1
ATOM 704 C CA . LEU A 1 87 ? -5.545 11.363 -6.730 1.00 82.12 87 LEU A CA 1
ATOM 705 C C . LEU A 1 87 ? -6.901 11.027 -7.357 1.00 82.12 87 LEU A C 1
ATOM 707 O O . LEU A 1 87 ? -7.108 9.922 -7.846 1.00 82.12 87 LEU A O 1
ATOM 711 N N . PHE A 1 88 ? -7.818 11.997 -7.369 1.00 80.06 88 PHE A N 1
ATOM 712 C CA . PHE A 1 88 ? -9.205 11.799 -7.819 1.00 80.06 88 PHE A CA 1
ATOM 713 C C . PHE A 1 88 ? -9.356 11.320 -9.275 1.00 80.06 88 PHE A C 1
ATOM 715 O O . PHE A 1 88 ? -10.425 10.843 -9.647 1.00 80.06 88 PHE A O 1
ATOM 722 N N . ASP A 1 89 ? -8.306 11.430 -10.093 1.00 82.12 89 ASP A N 1
ATOM 723 C CA . ASP A 1 89 ? -8.266 10.913 -11.468 1.00 82.12 89 ASP A CA 1
ATOM 724 C C . ASP A 1 89 ? -8.115 9.379 -11.545 1.00 82.12 89 ASP A C 1
ATOM 726 O O . ASP A 1 89 ? -8.244 8.785 -12.631 1.00 82.12 89 ASP A O 1
ATOM 730 N N . LEU A 1 90 ? -7.817 8.743 -10.406 1.00 85.88 90 LEU A N 1
ATOM 731 C CA . LEU A 1 90 ? -7.714 7.301 -10.223 1.00 85.88 90 LEU A CA 1
ATOM 732 C C . LEU A 1 90 ? -8.980 6.766 -9.549 1.00 85.88 90 LEU A C 1
ATOM 734 O O . LEU A 1 90 ? -9.256 7.032 -8.380 1.00 85.88 90 LEU A O 1
ATOM 738 N N . GLU A 1 91 ? -9.740 5.979 -10.305 1.00 82.88 91 GLU A N 1
ATOM 739 C CA . GLU A 1 91 ? -10.916 5.284 -9.790 1.00 82.88 91 GLU A CA 1
ATOM 740 C C . GLU A 1 91 ? -10.514 4.248 -8.731 1.00 82.88 91 GLU A C 1
ATOM 742 O O . GLU A 1 91 ? -9.474 3.594 -8.845 1.00 82.88 91 GLU A O 1
ATOM 747 N N . GLN A 1 92 ? -11.354 4.121 -7.704 1.00 86.62 92 GLN A N 1
ATOM 748 C CA . GLN A 1 92 ? -11.225 3.111 -6.659 1.00 86.62 92 GLN A CA 1
ATOM 749 C C . GLN A 1 92 ? -12.171 1.953 -6.964 1.00 86.62 92 GLN A C 1
ATOM 751 O O . GLN A 1 92 ? -13.298 2.180 -7.407 1.00 86.62 92 GLN A O 1
ATOM 756 N N . ASP A 1 93 ? -11.714 0.731 -6.719 1.00 83.81 93 ASP A N 1
ATOM 757 C CA . ASP A 1 93 ? -12.517 -0.468 -6.932 1.00 83.81 93 ASP A CA 1
ATOM 758 C C . ASP A 1 93 ? -13.297 -0.804 -5.652 1.00 83.81 93 ASP A C 1
ATOM 760 O O . ASP A 1 93 ? -12.760 -0.716 -4.546 1.00 83.81 93 ASP A O 1
ATOM 764 N N . ASP A 1 94 ? -14.554 -1.226 -5.788 1.00 85.94 94 ASP A N 1
ATOM 765 C CA . ASP A 1 94 ? -15.303 -1.806 -4.672 1.00 85.94 94 ASP A CA 1
ATOM 766 C C . ASP A 1 94 ? -14.757 -3.202 -4.350 1.00 85.94 94 ASP A C 1
ATOM 768 O O . ASP A 1 94 ? -14.725 -4.095 -5.204 1.00 85.94 94 ASP A O 1
ATOM 772 N N . TYR A 1 95 ? -14.361 -3.415 -3.098 1.00 84.81 95 TYR A N 1
ATOM 773 C CA . TYR A 1 95 ? -13.939 -4.716 -2.601 1.00 84.81 95 TYR A CA 1
ATOM 774 C C . TYR A 1 95 ? -14.828 -5.183 -1.461 1.00 84.81 95 TYR A C 1
ATOM 776 O O . TYR A 1 95 ? -14.927 -4.547 -0.410 1.00 84.81 95 TYR A O 1
ATOM 784 N N . TYR A 1 96 ? -15.424 -6.353 -1.669 1.00 83.75 96 TYR A N 1
ATOM 785 C CA . TYR A 1 96 ? -16.245 -7.020 -0.676 1.00 83.75 96 TYR A CA 1
ATOM 786 C C . TYR A 1 96 ? -15.371 -7.873 0.246 1.00 83.75 96 TYR A C 1
ATOM 788 O O . TYR A 1 96 ? -14.869 -8.933 -0.138 1.00 83.75 96 TYR A O 1
ATOM 796 N N . PHE A 1 97 ? -15.183 -7.401 1.474 1.00 80.56 97 PHE A N 1
ATOM 797 C CA . PHE A 1 97 ? -14.577 -8.169 2.548 1.00 80.56 97 PHE A CA 1
ATOM 798 C C . PHE A 1 97 ? -15.601 -9.149 3.099 1.00 80.56 97 PHE A C 1
ATOM 800 O O . PHE A 1 97 ? -16.592 -8.746 3.703 1.00 80.56 97 PHE A O 1
ATOM 807 N N . ASN A 1 98 ? -15.325 -10.437 2.922 1.00 76.25 98 ASN A N 1
ATOM 808 C CA . ASN A 1 98 ? -16.099 -11.489 3.554 1.00 76.25 98 ASN A CA 1
ATOM 809 C C . ASN A 1 98 ? -15.649 -11.656 5.013 1.00 76.25 98 ASN A C 1
ATOM 811 O O . ASN A 1 98 ? -14.485 -11.972 5.279 1.00 76.25 98 ASN A O 1
ATOM 815 N N . LEU A 1 99 ? -16.562 -11.427 5.953 1.00 79.38 99 LEU A N 1
ATOM 816 C CA . LEU A 1 99 ? -16.352 -11.615 7.381 1.00 79.38 99 LEU A CA 1
ATOM 817 C C . LEU A 1 99 ? -16.966 -12.964 7.774 1.00 79.38 99 LEU A C 1
ATOM 819 O O . LEU A 1 99 ? -17.913 -13.022 8.553 1.00 79.38 99 LEU A O 1
ATOM 823 N N . ASP A 1 100 ? -16.397 -14.052 7.236 1.00 69.38 100 ASP A N 1
ATOM 824 C CA . ASP A 1 100 ? -16.900 -15.435 7.370 1.00 69.38 100 ASP A CA 1
ATOM 825 C C . ASP A 1 100 ? -17.270 -15.817 8.814 1.00 69.38 100 ASP A C 1
ATOM 827 O O . ASP A 1 100 ? -18.197 -16.586 9.049 1.00 69.38 100 ASP A O 1
ATOM 831 N N . ALA A 1 101 ? -16.549 -15.275 9.800 1.00 66.44 101 ALA A N 1
ATOM 832 C CA . ALA A 1 101 ? -16.778 -15.552 11.216 1.00 66.44 101 ALA A CA 1
ATOM 833 C C . ALA A 1 101 ? -18.111 -15.006 11.763 1.00 66.44 101 ALA A C 1
ATOM 835 O O . ALA A 1 101 ? -18.554 -15.463 12.815 1.00 66.44 101 ALA A O 1
ATOM 836 N N . ILE A 1 102 ? -18.725 -14.032 11.087 1.00 71.50 102 ILE A N 1
ATOM 837 C CA . ILE A 1 102 ? -19.975 -13.381 11.504 1.00 71.50 102 ILE A CA 1
ATOM 838 C C . ILE A 1 102 ? -21.069 -13.440 10.426 1.00 71.50 102 ILE A C 1
ATOM 840 O O . ILE A 1 102 ? -22.078 -12.758 10.569 1.00 71.50 102 ILE A O 1
ATOM 844 N N . GLU A 1 103 ? -20.886 -14.258 9.378 1.00 71.69 103 GLU A N 1
ATOM 845 C CA . GLU A 1 103 ? -21.819 -14.393 8.240 1.00 71.69 103 GLU A CA 1
ATOM 846 C C . GLU A 1 103 ? -22.237 -13.040 7.631 1.00 71.69 103 GLU A C 1
ATOM 848 O O . GLU A 1 103 ? -23.371 -12.854 7.189 1.00 71.69 103 GLU A O 1
ATOM 853 N N . ASP A 1 104 ? -21.304 -12.091 7.607 1.00 76.62 104 ASP A N 1
ATOM 854 C CA . ASP A 1 104 ? -21.519 -10.737 7.110 1.00 76.62 104 ASP A CA 1
ATOM 855 C C . ASP A 1 104 ? -20.411 -10.362 6.121 1.00 76.62 104 ASP A C 1
ATOM 857 O O . ASP A 1 104 ? -19.391 -11.047 5.990 1.00 76.62 104 ASP A O 1
ATOM 861 N N . GLY A 1 105 ? -20.578 -9.247 5.426 1.00 79.75 105 GLY A N 1
ATOM 862 C CA . GLY A 1 105 ? -19.498 -8.682 4.644 1.00 79.75 105 GLY A CA 1
ATOM 863 C C . GLY A 1 105 ? -19.639 -7.189 4.443 1.00 79.75 105 GLY A C 1
ATOM 864 O O . GLY A 1 105 ? -20.733 -6.637 4.345 1.00 79.75 105 GLY A O 1
ATOM 865 N N . VAL A 1 106 ? -18.489 -6.532 4.361 1.00 84.25 106 VAL A N 1
ATOM 866 C CA . VAL A 1 106 ? -18.393 -5.083 4.206 1.00 84.25 106 VAL A CA 1
ATOM 867 C C . VAL A 1 106 ? -17.775 -4.752 2.856 1.00 84.25 106 VAL A C 1
ATOM 869 O O . VAL A 1 106 ? -16.768 -5.337 2.465 1.00 84.25 106 VAL A O 1
ATOM 872 N N . SER A 1 107 ? -18.374 -3.806 2.134 1.00 85.69 107 SER A N 1
ATOM 873 C CA . SER A 1 107 ? -17.761 -3.245 0.929 1.00 85.69 107 SER A CA 1
ATOM 874 C C . SER A 1 107 ? -16.945 -2.018 1.305 1.00 85.69 107 SER A C 1
ATOM 876 O O . SER A 1 107 ? -17.470 -1.098 1.934 1.00 85.69 107 SER A O 1
ATOM 878 N N . LEU A 1 108 ? -15.675 -1.998 0.915 1.00 87.19 108 LEU A N 1
ATOM 879 C CA . LEU A 1 108 ? -14.809 -0.830 1.034 1.00 87.19 108 LEU A CA 1
ATOM 880 C C . LEU A 1 108 ? -14.179 -0.528 -0.321 1.00 87.19 108 LEU A C 1
ATOM 882 O O . LEU A 1 108 ? -13.904 -1.434 -1.106 1.00 87.19 108 LEU A O 1
ATOM 886 N N . LEU A 1 109 ? -13.906 0.751 -0.554 1.00 89.75 109 LEU A N 1
ATOM 887 C CA . LEU A 1 109 ? -13.120 1.183 -1.700 1.00 89.75 109 LEU A CA 1
ATOM 888 C C . LEU A 1 109 ? -11.653 0.807 -1.487 1.00 89.75 109 LEU A C 1
ATOM 890 O O . LEU A 1 109 ? -11.098 1.040 -0.410 1.00 89.75 109 LEU A O 1
ATOM 894 N N . ILE A 1 110 ? -11.028 0.239 -2.514 1.00 89.06 110 ILE A N 1
ATOM 895 C CA . ILE A 1 110 ? -9.609 -0.111 -2.517 1.00 89.06 110 ILE A CA 1
ATOM 896 C C . ILE A 1 110 ? -8.902 0.446 -3.749 1.00 89.06 110 ILE A C 1
ATOM 898 O O . ILE A 1 110 ? -9.481 0.570 -4.830 1.00 89.06 110 ILE A O 1
ATOM 902 N N . ASN A 1 111 ? -7.601 0.680 -3.587 1.00 90.50 111 ASN A N 1
ATOM 903 C CA . ASN A 1 111 ? -6.716 0.980 -4.702 1.00 90.50 111 ASN A CA 1
ATOM 904 C C . ASN A 1 111 ? -6.689 -0.207 -5.678 1.00 90.50 111 ASN A C 1
ATOM 906 O O . ASN A 1 111 ? -6.516 -1.363 -5.269 1.00 90.50 111 ASN A O 1
ATOM 910 N N . SER A 1 112 ? -6.777 0.098 -6.972 1.00 92.44 112 SER A N 1
ATOM 911 C CA . SER A 1 112 ? -6.612 -0.891 -8.041 1.00 92.44 112 SER A CA 1
ATOM 912 C C . SER A 1 112 ? -5.242 -1.592 -7.967 1.00 92.44 112 SER A C 1
ATOM 914 O O . SER A 1 112 ? -4.270 -1.022 -7.445 1.00 92.44 112 SER A O 1
ATOM 916 N N . PRO A 1 113 ? -5.099 -2.821 -8.502 1.00 94.38 113 PRO A N 1
ATOM 917 C CA . PRO A 1 113 ? -3.809 -3.507 -8.576 1.00 94.38 113 PRO A CA 1
ATOM 918 C C . PRO A 1 113 ? -2.703 -2.664 -9.227 1.00 94.38 113 PRO A C 1
ATOM 920 O O . PRO A 1 113 ? -1.553 -2.713 -8.786 1.00 94.38 113 PRO A O 1
ATOM 923 N N . GLU A 1 114 ? -3.042 -1.859 -10.236 1.00 96.25 114 GLU A N 1
ATOM 924 C CA . GLU A 1 114 ? -2.126 -0.956 -10.931 1.00 96.25 114 GLU A CA 1
ATOM 925 C C . GLU A 1 114 ? -1.668 0.202 -10.044 1.00 96.25 114 GLU A C 1
ATOM 927 O O . GLU A 1 114 ? -0.484 0.551 -10.050 1.00 96.25 114 GLU A O 1
ATOM 932 N N . GLN A 1 115 ? -2.575 0.771 -9.247 1.00 94.69 115 GLN A N 1
ATOM 933 C CA . GLN A 1 115 ? -2.229 1.785 -8.253 1.00 94.69 115 GLN A CA 1
ATOM 934 C C . GLN A 1 115 ? -1.321 1.208 -7.168 1.00 94.69 115 GLN A C 1
ATOM 936 O O . GLN A 1 115 ? -0.247 1.759 -6.920 1.00 94.69 115 GLN A O 1
ATOM 941 N N . ILE A 1 116 ? -1.665 0.041 -6.615 1.00 93.75 116 ILE A N 1
ATOM 942 C CA . ILE A 1 116 ? -0.830 -0.663 -5.629 1.00 93.75 116 ILE A CA 1
ATOM 943 C C . ILE A 1 116 ? 0.568 -0.943 -6.197 1.00 93.75 116 ILE A C 1
ATOM 945 O O . ILE A 1 116 ? 1.572 -0.743 -5.507 1.00 93.75 116 ILE A O 1
ATOM 949 N N . PHE A 1 117 ? 0.650 -1.413 -7.446 1.00 96.88 117 PHE A N 1
ATOM 950 C CA . PHE A 1 117 ? 1.918 -1.657 -8.131 1.00 96.88 117 PHE A CA 1
ATOM 951 C C . PHE A 1 117 ? 2.738 -0.367 -8.242 1.00 96.88 117 PHE A C 1
ATOM 953 O O . PHE A 1 117 ? 3.913 -0.343 -7.876 1.00 96.88 117 PHE A O 1
ATOM 960 N N . THR A 1 118 ? 2.113 0.715 -8.705 1.00 96.62 118 THR A N 1
ATOM 961 C CA . THR A 1 118 ? 2.786 1.989 -8.979 1.00 96.62 118 THR A CA 1
ATOM 962 C C . THR A 1 118 ? 3.268 2.685 -7.708 1.00 96.62 118 THR A C 1
ATOM 964 O O . THR A 1 118 ? 4.392 3.179 -7.676 1.00 96.62 118 THR A O 1
ATOM 967 N N . GLU A 1 119 ? 2.485 2.686 -6.629 1.00 93.81 119 GLU A N 1
ATOM 968 C CA . GLU A 1 119 ? 2.879 3.286 -5.344 1.00 93.81 119 GLU A CA 1
ATOM 969 C C . GLU A 1 119 ? 4.078 2.557 -4.716 1.00 93.81 119 GLU A C 1
ATOM 971 O O . GLU A 1 119 ? 5.046 3.181 -4.265 1.00 93.81 119 GLU A O 1
ATOM 976 N N . LYS A 1 120 ? 4.063 1.218 -4.750 1.00 95.19 120 LYS A N 1
ATOM 977 C CA . LYS A 1 120 ? 5.207 0.392 -4.332 1.00 95.19 120 LYS A CA 1
ATOM 978 C C . LYS A 1 120 ? 6.434 0.665 -5.197 1.00 95.19 120 LYS A C 1
ATOM 980 O O . LYS A 1 120 ? 7.540 0.797 -4.668 1.00 95.19 120 LYS A O 1
ATOM 985 N N . LEU A 1 121 ? 6.244 0.768 -6.512 1.00 96.94 121 LEU A N 1
ATOM 986 C CA . LEU A 1 121 ? 7.314 1.067 -7.457 1.00 96.94 121 LEU A CA 1
ATOM 987 C C . LEU A 1 121 ? 7.932 2.436 -7.172 1.00 96.94 121 LEU A C 1
ATOM 989 O O . LEU A 1 121 ? 9.145 2.524 -7.007 1.00 96.94 121 LEU A O 1
ATOM 993 N N . LYS A 1 122 ? 7.115 3.480 -7.012 1.00 95.00 122 LYS A N 1
ATOM 994 C CA . LYS A 1 122 ? 7.561 4.827 -6.638 1.00 95.00 122 LYS A CA 1
ATOM 995 C C . LYS A 1 122 ? 8.413 4.811 -5.371 1.00 95.00 122 LYS A C 1
ATOM 997 O O . LYS A 1 122 ? 9.509 5.371 -5.357 1.00 95.00 122 LYS A O 1
ATOM 1002 N N . SER A 1 123 ? 7.960 4.118 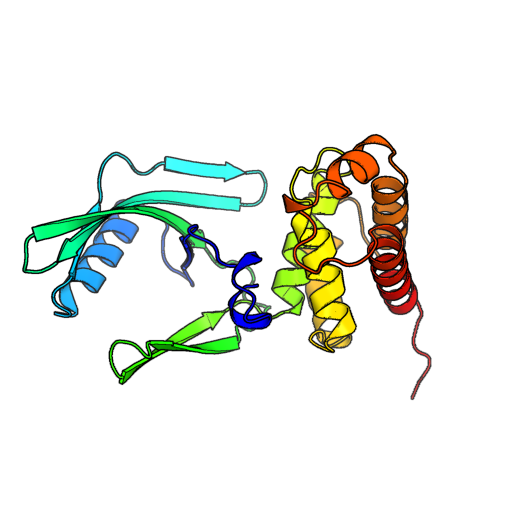-4.323 1.00 93.38 123 SER A N 1
ATOM 1003 C CA . SER A 1 123 ? 8.728 3.973 -3.078 1.00 93.38 123 SER A CA 1
ATOM 1004 C C . SER A 1 123 ? 10.098 3.321 -3.315 1.00 93.38 123 SER A C 1
ATOM 1006 O O . SER A 1 123 ? 11.116 3.791 -2.795 1.00 93.38 123 SER A O 1
ATOM 1008 N N . LEU A 1 124 ? 10.148 2.269 -4.140 1.00 94.88 124 LEU A N 1
ATOM 1009 C CA . LEU A 1 124 ? 11.395 1.604 -4.512 1.00 94.88 124 LEU A CA 1
ATOM 1010 C C . LEU A 1 124 ? 12.322 2.514 -5.331 1.00 94.88 124 LEU A C 1
ATOM 1012 O O . LEU A 1 124 ? 13.518 2.544 -5.051 1.00 94.88 124 LEU A O 1
ATOM 1016 N N . LEU A 1 125 ? 11.799 3.276 -6.294 1.00 95.19 125 LEU A N 1
ATOM 1017 C CA . LEU A 1 125 ? 12.580 4.202 -7.124 1.00 95.19 125 LEU A CA 1
ATOM 1018 C C . LEU A 1 125 ? 13.213 5.323 -6.282 1.00 95.19 125 LEU A C 1
ATOM 1020 O O . LEU A 1 125 ? 14.413 5.596 -6.417 1.00 95.19 125 LEU A O 1
ATOM 1024 N N . LYS A 1 126 ? 12.445 5.889 -5.337 1.00 92.38 126 LYS A N 1
ATOM 1025 C CA . LYS A 1 126 ? 12.913 6.929 -4.406 1.00 92.38 126 LYS A CA 1
ATOM 1026 C C . LYS A 1 126 ? 14.036 6.450 -3.491 1.00 92.38 126 LYS A C 1
ATOM 1028 O O . LYS A 1 126 ? 15.044 7.136 -3.324 1.00 92.38 126 LYS A O 1
ATOM 1033 N N . LEU A 1 127 ? 13.882 5.271 -2.886 1.00 91.38 127 LEU A N 1
ATOM 1034 C CA . LEU A 1 127 ? 14.863 4.729 -1.936 1.00 91.38 127 LEU A CA 1
ATOM 1035 C C . LEU A 1 127 ? 16.036 4.013 -2.625 1.00 91.38 127 LEU A C 1
ATOM 1037 O O . LEU A 1 127 ? 17.125 3.890 -2.053 1.00 91.38 127 LEU A O 1
ATOM 1041 N N . GLY A 1 128 ? 15.821 3.514 -3.839 1.00 92.25 128 GLY A N 1
ATOM 1042 C CA . GLY A 1 128 ? 16.777 2.714 -4.588 1.00 92.25 128 GLY A CA 1
ATOM 1043 C C . GLY A 1 128 ? 17.228 1.460 -3.832 1.00 92.25 128 GLY A C 1
ATOM 1044 O O . GLY A 1 128 ? 16.468 0.828 -3.097 1.00 92.25 128 GLY A O 1
ATOM 1045 N N . PHE A 1 129 ? 18.518 1.128 -3.948 1.00 89.25 129 PHE A N 1
ATOM 1046 C CA . PHE A 1 129 ? 19.123 -0.034 -3.280 1.00 89.25 129 PHE A CA 1
ATOM 1047 C C . PHE A 1 129 ? 19.127 0.047 -1.741 1.00 89.25 129 PHE A C 1
ATOM 1049 O O . PHE A 1 129 ? 19.439 -0.945 -1.082 1.00 89.25 129 PHE A O 1
ATOM 1056 N N . ARG A 1 130 ? 18.812 1.214 -1.156 1.00 89.56 130 ARG A N 1
ATOM 1057 C CA . ARG A 1 130 ? 18.668 1.391 0.299 1.00 89.56 130 ARG A CA 1
ATOM 1058 C C . ARG A 1 130 ? 17.288 0.977 0.806 1.00 89.56 130 ARG A C 1
ATOM 1060 O O . ARG A 1 130 ? 17.085 0.940 2.016 1.00 89.56 130 ARG A O 1
ATOM 1067 N N . SER A 1 131 ? 16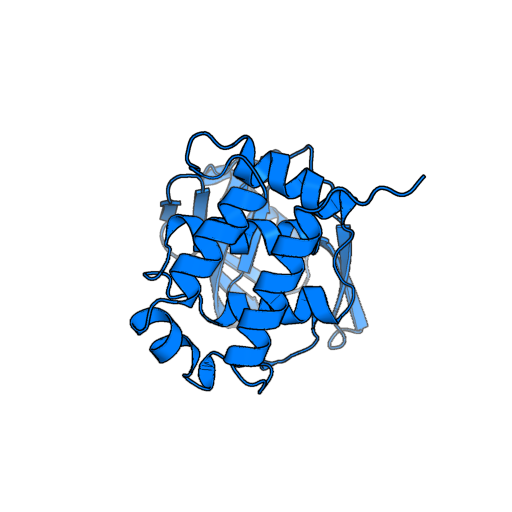.348 0.678 -0.092 1.00 88.81 131 SER A N 1
ATOM 1068 C CA . SER A 1 131 ? 15.029 0.185 0.284 1.00 88.81 131 SER A CA 1
ATOM 1069 C C . SER A 1 131 ? 15.137 -1.107 1.094 1.00 88.81 131 SER A C 1
ATOM 1071 O O . SER A 1 131 ? 15.891 -2.021 0.753 1.00 88.81 131 SER A O 1
ATOM 1073 N N . THR A 1 132 ? 14.342 -1.185 2.158 1.00 89.81 132 THR A N 1
ATOM 1074 C CA . THR A 1 132 ? 14.149 -2.386 2.981 1.00 89.81 132 THR A CA 1
ATOM 1075 C C . THR A 1 132 ? 12.854 -3.122 2.632 1.00 89.81 132 THR A C 1
ATOM 1077 O O . THR A 1 132 ? 12.523 -4.138 3.242 1.00 89.81 132 THR A O 1
ATOM 1080 N N . ARG A 1 133 ? 12.112 -2.640 1.626 1.00 86.44 133 ARG A N 1
ATOM 1081 C CA . ARG A 1 133 ? 10.814 -3.179 1.196 1.00 86.44 133 ARG A CA 1
ATOM 1082 C C . ARG A 1 133 ? 10.978 -4.362 0.236 1.00 86.44 133 ARG A C 1
ATOM 1084 O O . ARG A 1 133 ? 10.421 -4.389 -0.853 1.00 86.44 133 ARG A O 1
ATOM 1091 N N . TYR A 1 134 ? 11.755 -5.363 0.638 1.00 92.38 134 TYR A N 1
ATOM 1092 C CA . TYR A 1 134 ? 12.130 -6.505 -0.208 1.00 92.38 134 TYR A CA 1
ATOM 1093 C C . TYR A 1 134 ? 10.936 -7.337 -0.695 1.00 92.38 134 TYR A C 1
ATOM 1095 O O . TYR A 1 134 ? 10.964 -7.865 -1.803 1.00 92.38 134 TYR A O 1
ATOM 1103 N N . LYS A 1 135 ? 9.865 -7.414 0.105 1.00 92.56 135 LYS A N 1
ATOM 1104 C CA . LYS A 1 135 ? 8.625 -8.114 -0.267 1.00 92.56 135 LYS A CA 1
ATOM 1105 C C . LYS A 1 135 ? 7.928 -7.495 -1.483 1.00 92.56 135 LYS A C 1
ATOM 1107 O O . LYS A 1 135 ? 7.234 -8.222 -2.186 1.00 92.56 135 LYS A O 1
ATOM 1112 N N . ASP A 1 136 ? 8.129 -6.200 -1.748 1.00 94.44 136 ASP A N 1
ATOM 1113 C CA . ASP A 1 136 ? 7.479 -5.521 -2.874 1.00 94.44 136 ASP A CA 1
ATOM 1114 C C . ASP A 1 136 ? 7.943 -6.091 -4.222 1.00 94.44 136 ASP A C 1
ATOM 1116 O O . ASP A 1 136 ? 7.134 -6.193 -5.136 1.00 94.44 136 ASP A O 1
ATOM 1120 N N . LEU A 1 137 ? 9.188 -6.576 -4.330 1.00 95.38 137 LEU A N 1
ATOM 1121 C CA . LEU A 1 137 ? 9.661 -7.238 -5.550 1.00 95.38 137 LEU A CA 1
ATOM 1122 C C . LEU A 1 137 ? 8.865 -8.520 -5.862 1.00 95.38 137 LEU A C 1
ATOM 1124 O O . LEU A 1 137 ? 8.499 -8.779 -7.006 1.00 95.38 137 LEU A O 1
ATOM 1128 N N . PHE A 1 138 ? 8.562 -9.307 -4.832 1.00 95.44 138 PHE A N 1
ATOM 1129 C CA . PHE A 1 138 ? 7.736 -10.508 -4.960 1.00 95.44 138 PHE A CA 1
ATOM 1130 C C . PHE A 1 138 ? 6.261 -10.161 -5.195 1.00 95.44 138 PHE A C 1
ATOM 1132 O O . PHE A 1 138 ? 5.566 -10.880 -5.907 1.00 95.44 138 PHE A O 1
ATOM 1139 N N . ASP A 1 139 ? 5.786 -9.042 -4.643 1.00 95.88 139 ASP A N 1
ATOM 1140 C CA . ASP A 1 139 ? 4.453 -8.523 -4.950 1.00 95.88 139 ASP A CA 1
ATOM 1141 C C . ASP A 1 139 ? 4.336 -8.119 -6.428 1.00 95.88 139 ASP A C 1
ATOM 1143 O O . ASP A 1 139 ? 3.342 -8.468 -7.059 1.00 95.88 139 ASP A O 1
ATOM 1147 N N . PHE A 1 140 ? 5.352 -7.459 -7.004 1.00 97.25 140 PHE A N 1
ATOM 1148 C CA . PHE A 1 140 ? 5.386 -7.144 -8.438 1.00 97.25 140 PHE A CA 1
ATOM 1149 C C . PHE A 1 140 ? 5.289 -8.407 -9.282 1.00 97.25 140 PHE A C 1
ATOM 1151 O O . PHE A 1 140 ? 4.419 -8.503 -10.142 1.00 97.25 140 PHE A O 1
ATOM 1158 N N . TYR A 1 141 ? 6.134 -9.398 -8.992 1.00 97.00 141 TYR A N 1
ATOM 1159 C CA . TYR A 1 141 ? 6.103 -10.675 -9.694 1.00 97.00 141 TYR A CA 1
ATOM 1160 C C . TYR A 1 141 ? 4.735 -11.351 -9.601 1.00 97.00 141 TYR A C 1
ATOM 1162 O O . TYR A 1 141 ? 4.230 -11.833 -10.612 1.00 97.00 141 TYR A O 1
ATOM 1170 N N . TYR A 1 142 ? 4.121 -11.365 -8.413 1.00 96.94 142 TYR A N 1
ATOM 1171 C CA . TYR A 1 142 ? 2.788 -11.929 -8.229 1.00 96.94 142 TYR A CA 1
ATOM 1172 C C . TYR A 1 142 ? 1.752 -11.230 -9.113 1.00 96.94 142 TYR A C 1
ATOM 1174 O O . TYR A 1 142 ? 1.013 -11.903 -9.827 1.00 96.94 142 TYR A O 1
ATOM 1182 N N . LEU A 1 143 ? 1.711 -9.894 -9.086 1.00 96.75 143 LEU A N 1
ATOM 1183 C CA . LEU A 1 143 ? 0.741 -9.110 -9.852 1.00 96.75 143 LEU A CA 1
ATOM 1184 C C . LEU A 1 143 ? 0.920 -9.296 -11.366 1.00 96.75 143 LEU A C 1
ATOM 1186 O O . LEU A 1 143 ? -0.071 -9.444 -12.077 1.00 96.75 143 LEU A O 1
ATOM 1190 N N . ILE A 1 144 ? 2.170 -9.354 -11.834 1.00 96.31 144 ILE A N 1
ATOM 1191 C CA . ILE A 1 144 ? 2.514 -9.576 -13.244 1.00 96.31 144 ILE A CA 1
ATOM 1192 C C . ILE A 1 144 ? 2.101 -10.981 -13.699 1.00 96.31 144 ILE A C 1
ATOM 1194 O O . ILE A 1 144 ? 1.405 -11.123 -14.694 1.00 96.31 144 ILE A O 1
ATOM 1198 N N . ASN A 1 145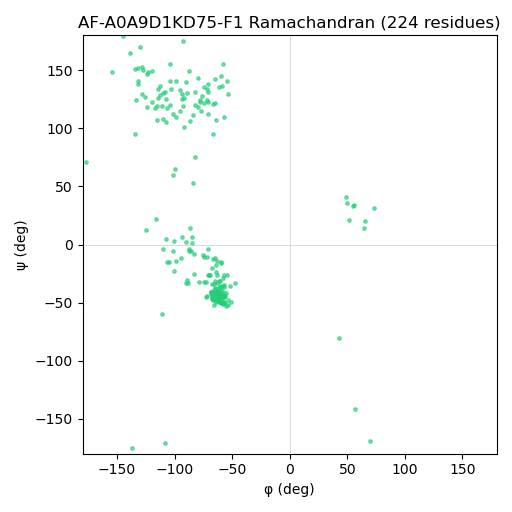 ? 2.496 -12.028 -12.967 1.00 95.44 145 ASN A N 1
ATOM 1199 C CA . ASN A 1 145 ? 2.336 -13.419 -13.417 1.00 95.44 145 ASN A CA 1
ATOM 1200 C C . ASN A 1 145 ? 0.958 -14.030 -13.100 1.00 95.44 145 ASN A C 1
ATOM 1202 O O . ASN A 1 145 ? 0.733 -15.202 -13.383 1.00 95.44 145 ASN A O 1
ATOM 1206 N N . ASN A 1 146 ? 0.048 -13.268 -12.487 1.00 93.44 146 ASN A N 1
ATOM 1207 C CA . ASN A 1 146 ? -1.340 -13.682 -12.242 1.00 93.44 146 ASN A CA 1
ATOM 1208 C C . ASN A 1 146 ? -2.342 -12.790 -12.995 1.00 93.44 146 ASN A C 1
ATOM 1210 O O . ASN A 1 146 ? -3.492 -12.678 -12.562 1.00 93.44 146 ASN A O 1
ATOM 1214 N N . ASP A 1 147 ? -1.886 -12.125 -14.065 1.00 87.75 147 ASP A N 1
ATOM 1215 C CA . ASP A 1 147 ? -2.684 -11.278 -14.962 1.00 87.75 147 ASP A CA 1
ATOM 1216 C C . ASP A 1 147 ? -3.569 -10.268 -14.211 1.00 87.75 147 ASP A C 1
ATOM 1218 O O . ASP A 1 147 ? -4.733 -10.045 -14.541 1.00 87.75 147 ASP A O 1
ATOM 1222 N N . LYS A 1 148 ? -3.021 -9.669 -13.145 1.00 91.31 148 LYS A N 1
ATOM 1223 C CA . LYS A 1 148 ? -3.744 -8.698 -12.309 1.00 91.31 148 LYS A CA 1
ATOM 1224 C C . LYS A 1 148 ? -3.633 -7.265 -12.818 1.00 91.31 148 LYS A C 1
ATOM 1226 O O . LYS A 1 148 ? -4.234 -6.392 -12.207 1.00 91.31 148 LYS A O 1
ATOM 1231 N N . LEU A 1 149 ? -2.838 -7.022 -13.862 1.00 94.94 149 LEU A N 1
ATOM 1232 C CA . LEU A 1 149 ? -2.492 -5.685 -14.336 1.00 94.94 149 LEU A CA 1
ATOM 1233 C C . LEU A 1 149 ? -3.015 -5.459 -15.757 1.00 94.94 149 LEU A C 1
ATOM 1235 O O . LEU A 1 149 ? -2.561 -6.093 -16.709 1.00 94.94 149 LEU A O 1
ATOM 1239 N N . ASP A 1 150 ? -3.917 -4.498 -15.915 1.00 95.00 150 ASP A N 1
ATOM 1240 C CA . ASP A 1 150 ? -4.270 -3.924 -17.204 1.00 95.00 150 ASP A CA 1
ATOM 1241 C C . ASP A 1 150 ? -3.195 -2.922 -17.640 1.00 95.00 150 ASP A C 1
ATOM 1243 O O . ASP A 1 150 ? -2.907 -1.921 -16.976 1.00 95.00 150 ASP A O 1
ATOM 1247 N N . ARG A 1 151 ? -2.611 -3.169 -18.814 1.00 94.44 151 ARG A N 1
ATOM 1248 C CA . ARG A 1 151 ? -1.519 -2.355 -19.357 1.00 94.44 151 ARG A CA 1
ATOM 1249 C C . ARG A 1 151 ? -1.887 -0.879 -19.526 1.00 94.44 151 ARG A C 1
ATOM 1251 O O . ARG A 1 151 ? -1.049 -0.015 -19.270 1.00 94.44 151 ARG A O 1
ATOM 1258 N N . LYS A 1 152 ? -3.097 -0.567 -20.001 1.00 93.81 152 LYS A N 1
ATOM 1259 C CA . LYS A 1 152 ? -3.510 0.823 -20.261 1.00 93.81 152 LYS A CA 1
ATOM 1260 C C . LYS A 1 152 ? -3.736 1.562 -18.949 1.00 93.81 152 LYS A C 1
ATOM 1262 O O . LYS A 1 152 ? -3.261 2.690 -18.815 1.00 93.81 152 LYS A O 1
ATOM 1267 N N . LYS A 1 153 ? -4.410 0.923 -17.986 1.00 94.88 153 LYS A N 1
ATOM 1268 C CA . LYS A 1 153 ? -4.584 1.461 -16.634 1.00 94.88 153 LYS A CA 1
ATOM 1269 C C . LYS A 1 153 ? -3.228 1.700 -15.980 1.00 94.88 153 LYS A C 1
ATOM 1271 O O . LYS A 1 153 ? -2.985 2.809 -15.524 1.00 94.88 153 LYS A O 1
ATOM 1276 N N . LEU A 1 154 ? -2.316 0.729 -16.033 1.00 96.50 154 LEU A N 1
ATOM 1277 C CA . LEU A 1 154 ? -0.991 0.840 -15.421 1.00 96.50 154 LEU A CA 1
ATOM 1278 C C . LEU A 1 154 ? -0.189 2.024 -15.965 1.00 96.50 154 LEU A C 1
ATOM 1280 O O . LEU A 1 154 ? 0.357 2.799 -15.186 1.00 96.50 154 LEU A O 1
ATOM 1284 N N . LEU A 1 155 ? -0.168 2.217 -17.287 1.00 96.00 155 LEU A N 1
ATOM 1285 C CA . LEU A 1 155 ? 0.507 3.366 -17.898 1.00 96.00 155 LEU A CA 1
ATOM 1286 C C . LEU A 1 155 ? -0.142 4.702 -17.506 1.00 96.00 155 LEU A C 1
ATOM 1288 O O . LEU A 1 155 ? 0.574 5.673 -17.270 1.00 96.00 155 LEU A O 1
ATOM 1292 N N . LYS A 1 156 ? -1.477 4.756 -17.384 1.00 95.44 156 LYS A N 1
ATOM 1293 C CA . LYS A 1 156 ? -2.180 5.941 -16.863 1.00 95.44 156 LYS A CA 1
ATOM 1294 C C . LYS A 1 156 ? -1.773 6.227 -15.413 1.00 95.44 156 LYS A C 1
ATOM 1296 O O . LYS A 1 156 ? -1.536 7.378 -15.064 1.00 95.44 156 LYS A O 1
ATOM 1301 N N . VAL A 1 157 ? -1.664 5.199 -14.572 1.00 96.06 157 VAL A N 1
ATOM 1302 C CA . VAL A 1 157 ? -1.233 5.373 -13.180 1.00 96.06 157 VAL A CA 1
ATOM 1303 C C . VAL A 1 157 ? 0.233 5.818 -13.102 1.00 96.06 157 VAL A C 1
ATOM 1305 O O . VAL A 1 157 ? 0.544 6.709 -12.317 1.00 96.06 157 VAL A O 1
ATOM 1308 N N . PHE A 1 158 ? 1.129 5.269 -13.933 1.00 96.94 158 PHE A N 1
ATOM 1309 C CA . PHE A 1 158 ? 2.525 5.726 -14.019 1.00 96.94 158 PHE A CA 1
ATOM 1310 C C . PHE A 1 158 ? 2.614 7.209 -14.369 1.00 96.94 158 PHE A C 1
ATOM 1312 O O . PHE A 1 158 ? 3.360 7.936 -13.716 1.00 96.94 158 PHE A O 1
ATOM 1319 N N . GLN A 1 159 ? 1.817 7.651 -15.345 1.00 95.56 159 GLN A N 1
ATOM 1320 C CA . GLN A 1 159 ? 1.733 9.056 -15.727 1.00 95.56 159 GLN A CA 1
ATOM 1321 C C . GLN A 1 159 ? 1.417 9.943 -14.515 1.00 95.56 159 GLN A C 1
ATOM 1323 O O . GLN A 1 159 ? 2.173 10.861 -14.221 1.00 95.56 159 GLN A O 1
ATOM 1328 N N . ILE A 1 160 ? 0.360 9.613 -13.771 1.00 94.38 160 ILE A N 1
ATOM 1329 C CA . ILE A 1 160 ? -0.138 10.433 -12.658 1.00 94.38 160 ILE A CA 1
ATOM 1330 C C . ILE A 1 160 ? 0.785 10.378 -11.427 1.00 94.38 160 ILE A C 1
ATOM 1332 O O . ILE A 1 160 ? 1.054 11.397 -10.798 1.00 94.38 160 ILE A O 1
ATOM 1336 N N . ILE A 1 161 ? 1.250 9.187 -11.034 1.00 94.06 161 ILE A N 1
ATOM 1337 C CA . ILE A 1 161 ? 1.938 8.984 -9.744 1.00 94.06 161 ILE A CA 1
ATOM 1338 C C . ILE A 1 161 ? 3.454 9.191 -9.839 1.00 94.06 161 ILE A C 1
ATOM 1340 O O . ILE A 1 161 ? 4.075 9.559 -8.833 1.00 94.06 161 ILE A O 1
ATOM 1344 N N . ILE A 1 162 ? 4.050 8.908 -11.001 1.00 95.62 162 ILE A N 1
ATOM 1345 C CA . ILE A 1 162 ? 5.502 8.939 -11.211 1.00 95.62 162 ILE A CA 1
ATOM 1346 C C . ILE A 1 162 ? 5.887 10.093 -12.138 1.00 95.62 162 ILE A C 1
ATOM 1348 O O . ILE A 1 162 ? 6.643 10.953 -11.707 1.00 95.62 162 ILE A O 1
ATOM 1352 N N . PHE A 1 163 ? 5.379 10.128 -13.373 1.00 95.62 163 PHE A N 1
ATOM 1353 C CA . PHE A 1 163 ? 5.908 11.035 -14.404 1.00 95.62 163 PHE A CA 1
ATOM 1354 C C . PHE A 1 163 ? 5.509 12.503 -14.196 1.00 95.62 163 PHE A C 1
ATOM 1356 O O . PHE A 1 163 ? 6.274 13.399 -14.533 1.00 95.62 163 PHE A O 1
ATOM 1363 N N . GLU A 1 164 ? 4.329 12.764 -13.631 1.00 93.62 164 GLU A N 1
ATOM 1364 C CA . GLU A 1 164 ? 3.860 14.120 -13.303 1.00 93.62 164 GLU A CA 1
ATOM 1365 C C . GLU A 1 164 ? 4.298 14.595 -11.907 1.00 93.62 164 GLU A C 1
ATOM 1367 O O . GLU A 1 164 ? 4.057 15.746 -11.535 1.00 93.62 164 GLU A O 1
ATOM 1372 N N . ASP A 1 165 ? 4.957 13.736 -11.123 1.00 90.88 165 ASP A N 1
ATOM 1373 C CA . ASP A 1 165 ? 5.469 14.112 -9.809 1.00 90.88 165 ASP A CA 1
ATOM 1374 C C . ASP A 1 165 ? 6.835 14.802 -9.923 1.00 90.88 165 ASP A C 1
ATOM 1376 O O . ASP A 1 165 ? 7.856 14.171 -10.182 1.00 90.88 165 ASP A O 1
ATOM 1380 N N . ASN A 1 166 ? 6.872 16.099 -9.610 1.00 89.00 166 ASN A N 1
ATOM 1381 C CA . ASN A 1 166 ? 8.094 16.913 -9.599 1.00 89.00 166 ASN A CA 1
ATOM 1382 C C . ASN A 1 166 ? 9.186 16.413 -8.625 1.00 89.00 166 ASN A C 1
ATOM 1384 O O . ASN A 1 166 ? 10.327 16.869 -8.704 1.00 89.00 166 ASN A O 1
ATOM 1388 N N . ASN A 1 167 ? 8.855 15.521 -7.685 1.00 89.31 167 ASN A N 1
ATOM 1389 C CA . ASN A 1 167 ? 9.811 14.898 -6.765 1.00 89.31 167 ASN A CA 1
ATOM 1390 C C . ASN A 1 167 ? 10.412 13.584 -7.305 1.00 89.31 167 ASN A C 1
ATOM 1392 O O . ASN A 1 167 ? 11.170 12.924 -6.583 1.00 89.31 167 ASN A O 1
ATOM 1396 N N . MET A 1 168 ? 10.062 13.178 -8.527 1.00 93.81 168 MET A N 1
ATOM 1397 C CA . MET A 1 168 ? 10.593 12.001 -9.217 1.00 93.81 168 MET A CA 1
ATOM 1398 C C . MET A 1 168 ? 11.598 12.398 -10.303 1.00 93.81 168 MET A C 1
ATOM 1400 O O . MET A 1 168 ? 11.589 13.521 -10.798 1.00 93.81 168 MET A O 1
ATOM 1404 N N . PHE A 1 169 ? 12.500 11.474 -10.648 1.00 93.06 169 PHE A N 1
ATOM 1405 C CA . PHE A 1 169 ? 13.472 11.676 -11.732 1.00 93.06 169 PHE A CA 1
ATOM 1406 C C . PHE A 1 169 ? 13.057 10.976 -13.026 1.00 93.06 169 PHE A C 1
ATOM 1408 O O . PHE A 1 169 ? 13.557 11.303 -14.096 1.00 93.06 169 PHE A O 1
ATOM 1415 N N . GLU A 1 170 ? 12.218 9.953 -12.912 1.00 96.56 170 GLU A N 1
ATOM 1416 C CA . GLU A 1 170 ? 11.766 9.127 -14.014 1.00 96.56 170 GLU A CA 1
ATOM 1417 C C . GLU A 1 170 ? 10.601 9.811 -14.740 1.00 96.56 170 GLU A C 1
ATOM 1419 O O . GLU A 1 170 ? 9.554 10.036 -14.140 1.00 96.56 170 GLU A O 1
ATOM 1424 N N . GLU A 1 171 ? 10.765 10.091 -16.034 1.00 95.38 171 GLU A N 1
ATOM 1425 C CA . GLU A 1 171 ? 9.731 10.708 -16.884 1.00 95.38 171 GLU A CA 1
ATOM 1426 C C . GLU A 1 171 ? 9.116 9.695 -17.864 1.00 95.38 171 GLU A C 1
ATOM 1428 O O . GLU A 1 171 ? 8.071 9.935 -18.470 1.00 95.38 171 GLU A O 1
ATOM 1433 N N . THR A 1 172 ? 9.766 8.543 -18.040 1.00 96.31 172 THR A N 1
ATOM 1434 C CA . THR A 1 172 ? 9.354 7.500 -18.977 1.00 96.31 172 THR A CA 1
ATOM 1435 C C . THR A 1 172 ? 9.500 6.095 -18.393 1.00 96.31 172 THR A C 1
ATOM 1437 O O . THR A 1 172 ? 10.219 5.846 -17.424 1.00 96.31 172 THR A O 1
ATOM 1440 N N . VAL A 1 173 ? 8.859 5.114 -19.038 1.00 97.12 173 VAL A N 1
ATOM 1441 C CA . VAL A 1 173 ? 9.019 3.690 -18.684 1.00 97.12 173 VAL A CA 1
ATOM 1442 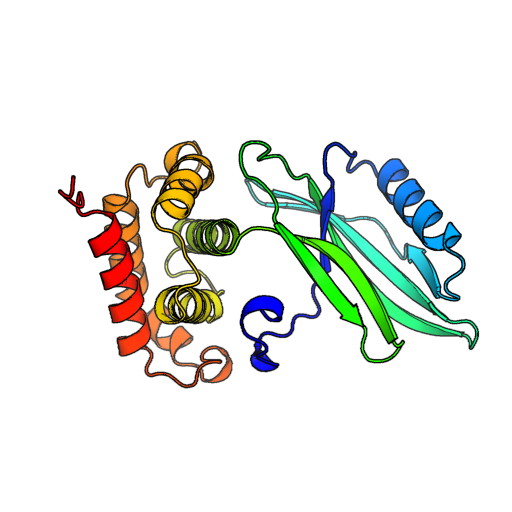C C . VAL A 1 173 ? 10.471 3.222 -18.863 1.00 97.12 173 VAL A C 1
ATOM 1444 O O . VAL A 1 173 ? 10.938 2.371 -18.109 1.00 97.12 173 VAL A O 1
ATOM 1447 N N . ALA A 1 174 ? 11.206 3.791 -19.824 1.00 96.44 174 ALA A N 1
ATOM 1448 C CA . ALA A 1 174 ? 12.616 3.469 -20.035 1.00 96.44 174 ALA A CA 1
ATOM 1449 C C . ALA A 1 174 ? 13.501 3.950 -18.868 1.00 96.44 174 ALA A C 1
ATOM 1451 O O . ALA A 1 174 ? 14.452 3.258 -18.490 1.00 96.44 174 ALA A O 1
ATOM 1452 N N . ASP A 1 175 ? 13.156 5.083 -18.248 1.00 96.75 175 ASP A N 1
ATOM 1453 C CA . ASP A 1 175 ? 13.846 5.580 -17.051 1.00 96.75 175 ASP A CA 1
ATOM 1454 C C . ASP A 1 175 ? 13.586 4.660 -15.855 1.00 96.75 175 ASP A C 1
ATOM 1456 O O . ASP A 1 175 ? 14.527 4.263 -15.163 1.00 96.75 175 ASP A O 1
ATOM 1460 N N . ILE A 1 176 ? 12.327 4.234 -15.671 1.00 97.81 176 ILE A N 1
ATOM 1461 C CA . ILE A 1 176 ? 11.950 3.229 -14.664 1.00 97.81 176 ILE A CA 1
ATOM 1462 C C . ILE A 1 176 ? 12.758 1.944 -14.869 1.00 97.81 176 ILE A C 1
ATOM 1464 O O . ILE A 1 176 ? 13.347 1.443 -13.910 1.00 97.81 176 ILE A O 1
ATOM 1468 N N . TYR A 1 177 ? 12.807 1.413 -16.097 1.00 97.44 177 TYR A N 1
ATOM 1469 C CA . TYR A 1 177 ? 13.572 0.203 -16.416 1.00 97.44 177 TYR A CA 1
ATOM 1470 C C . TYR A 1 177 ? 15.040 0.362 -16.007 1.00 97.44 177 TYR A C 1
ATOM 1472 O O . TYR A 1 177 ? 15.558 -0.434 -15.222 1.00 97.44 177 TYR A O 1
ATOM 1480 N N . SER A 1 178 ? 15.684 1.437 -16.468 1.00 96.31 178 SER A N 1
ATOM 1481 C CA . SER A 1 178 ? 17.100 1.716 -16.205 1.00 96.31 178 SER A CA 1
ATOM 1482 C C . SER A 1 178 ? 17.386 1.839 -14.705 1.00 96.31 178 SER A C 1
ATOM 1484 O O . SER A 1 178 ? 18.396 1.342 -14.193 1.00 96.31 178 SER A O 1
ATOM 1486 N N . ARG A 1 179 ? 16.472 2.473 -13.958 1.00 96.00 179 ARG A N 1
ATOM 1487 C CA . ARG A 1 179 ? 16.583 2.616 -12.507 1.00 96.00 179 ARG A CA 1
ATOM 1488 C C . ARG A 1 179 ? 16.437 1.277 -11.791 1.00 96.00 179 ARG A C 1
ATOM 1490 O O . ARG A 1 179 ? 17.250 0.972 -10.916 1.00 96.00 179 ARG A O 1
ATOM 1497 N N . LEU A 1 180 ? 15.434 0.480 -12.152 1.00 96.19 180 LEU A N 1
ATOM 1498 C CA . LEU A 1 180 ? 15.214 -0.846 -11.574 1.00 96.19 180 LEU A CA 1
ATOM 1499 C C . LEU A 1 180 ? 16.378 -1.790 -11.863 1.00 96.19 180 LEU A C 1
ATOM 1501 O O . LEU A 1 180 ? 16.848 -2.462 -10.948 1.00 96.19 180 LEU A O 1
ATOM 1505 N N . GLU A 1 181 ? 16.892 -1.796 -13.091 1.00 95.94 181 GLU A N 1
ATOM 1506 C CA . GLU A 1 181 ? 18.049 -2.602 -13.479 1.00 95.94 181 GLU A CA 1
ATOM 1507 C C . GLU A 1 181 ? 19.268 -2.269 -12.603 1.00 95.94 181 GLU A C 1
ATOM 1509 O O . GLU A 1 181 ? 19.916 -3.164 -12.054 1.00 95.94 181 GLU A O 1
ATOM 1514 N N . SER A 1 182 ? 19.530 -0.979 -12.373 1.00 94.88 182 SER A N 1
ATOM 1515 C CA . SER A 1 182 ? 20.594 -0.518 -11.473 1.00 94.88 182 SER A CA 1
ATOM 1516 C C . SER A 1 182 ? 20.380 -0.964 -10.018 1.00 94.88 182 SER A C 1
ATOM 1518 O O . SER A 1 182 ? 21.299 -1.488 -9.380 1.00 94.88 182 SER A O 1
ATOM 1520 N N . ILE A 1 183 ? 19.157 -0.822 -9.490 1.00 94.44 183 ILE A N 1
ATOM 1521 C CA . ILE A 1 183 ? 18.806 -1.254 -8.126 1.00 94.44 183 ILE A CA 1
ATOM 1522 C C . ILE A 1 183 ? 19.009 -2.761 -7.976 1.00 94.44 183 ILE A C 1
ATOM 1524 O O . ILE A 1 183 ? 19.659 -3.210 -7.028 1.00 94.44 183 ILE A O 1
ATOM 1528 N N . PHE A 1 184 ? 18.479 -3.543 -8.914 1.00 93.50 184 PHE A N 1
ATOM 1529 C CA . PHE A 1 184 ? 18.520 -4.994 -8.854 1.00 93.50 184 PHE A CA 1
ATOM 1530 C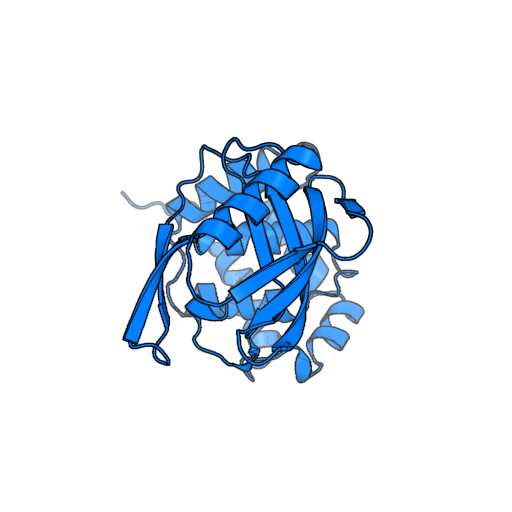 C . PHE A 1 184 ? 19.914 -5.546 -9.095 1.00 93.50 184 PHE A C 1
ATOM 1532 O O . PHE A 1 184 ? 20.217 -6.586 -8.529 1.00 93.50 184 PHE A O 1
ATOM 1539 N N . ASN A 1 185 ? 20.795 -4.850 -9.817 1.00 92.06 185 ASN A N 1
ATOM 1540 C CA . ASN A 1 185 ? 22.201 -5.232 -9.962 1.00 92.06 185 ASN A CA 1
ATOM 1541 C C . ASN A 1 185 ? 23.069 -4.946 -8.727 1.00 92.06 185 ASN A C 1
ATOM 1543 O O . ASN A 1 185 ? 24.191 -5.448 -8.639 1.00 92.06 185 ASN A O 1
ATOM 1547 N N . SER A 1 186 ? 22.557 -4.226 -7.726 1.00 92.50 186 SER A N 1
ATOM 1548 C CA . SER A 1 186 ? 23.271 -4.006 -6.468 1.00 92.50 186 SER A CA 1
ATOM 1549 C C . SER A 1 186 ? 23.438 -5.300 -5.665 1.00 92.50 186 SER A C 1
ATOM 1551 O O . SER A 1 186 ? 22.468 -5.907 -5.209 1.00 92.50 186 SER A O 1
ATOM 1553 N N . ASN A 1 187 ? 24.691 -5.677 -5.387 1.00 89.00 187 ASN A N 1
ATOM 1554 C CA . ASN A 1 187 ? 25.019 -6.832 -4.540 1.00 89.00 187 ASN A CA 1
ATOM 1555 C C . ASN A 1 187 ? 24.406 -6.732 -3.134 1.00 89.00 187 ASN A C 1
ATOM 1557 O O . ASN A 1 187 ? 24.004 -7.742 -2.558 1.00 89.00 187 ASN A O 1
ATOM 1561 N N . ILE A 1 188 ? 24.319 -5.516 -2.585 1.00 87.06 188 ILE A N 1
ATOM 1562 C CA . ILE A 1 188 ? 23.724 -5.274 -1.265 1.00 87.06 188 ILE A CA 1
ATOM 1563 C C . ILE A 1 188 ? 22.231 -5.601 -1.305 1.00 87.06 188 ILE A C 1
ATOM 1565 O O . ILE A 1 188 ? 21.732 -6.302 -0.425 1.00 87.06 188 ILE A O 1
ATOM 1569 N N . TYR A 1 189 ? 21.538 -5.133 -2.345 1.00 88.69 189 TYR A N 1
ATOM 1570 C CA . TYR A 1 189 ? 20.107 -5.357 -2.509 1.00 88.69 189 TYR A CA 1
ATOM 1571 C C . TYR A 1 189 ? 19.801 -6.843 -2.746 1.00 88.69 189 TYR A C 1
ATOM 1573 O O . TYR A 1 189 ? 18.989 -7.416 -2.020 1.00 88.69 189 TYR A O 1
ATOM 1581 N N . LYS A 1 190 ? 20.531 -7.505 -3.661 1.00 88.06 190 LYS A N 1
ATOM 1582 C CA . LYS A 1 190 ? 20.401 -8.955 -3.919 1.00 88.06 190 LYS A CA 1
ATOM 1583 C C . LYS A 1 190 ? 20.609 -9.788 -2.656 1.00 88.06 190 LYS A C 1
ATOM 1585 O O . LYS A 1 190 ? 19.833 -10.699 -2.393 1.00 88.06 190 LYS A O 1
ATOM 1590 N N . ARG A 1 191 ? 21.626 -9.470 -1.846 1.00 86.88 191 ARG A N 1
ATOM 1591 C CA . ARG A 1 191 ? 21.906 -10.214 -0.608 1.00 86.88 191 ARG A CA 1
ATOM 1592 C C . ARG A 1 191 ? 20.732 -10.170 0.371 1.00 86.88 191 ARG A C 1
ATOM 1594 O O . ARG A 1 191 ? 20.426 -11.190 0.976 1.00 86.88 191 ARG A O 1
ATOM 1601 N N . ASN A 1 192 ? 20.086 -9.016 0.519 1.00 86.31 192 ASN A N 1
ATOM 1602 C CA . ASN A 1 192 ? 18.965 -8.860 1.446 1.00 86.31 192 ASN A CA 1
ATOM 1603 C C . ASN A 1 192 ? 17.652 -9.436 0.881 1.00 86.31 192 ASN A C 1
ATOM 1605 O O . ASN A 1 192 ? 16.843 -9.974 1.635 1.00 86.31 192 ASN A O 1
ATOM 1609 N N . LEU A 1 193 ? 17.456 -9.384 -0.442 1.00 86.06 193 LEU A N 1
ATOM 1610 C CA . LEU A 1 193 ? 16.347 -10.064 -1.125 1.00 86.06 193 LEU A CA 1
ATOM 1611 C C . LEU A 1 193 ? 16.356 -11.580 -0.900 1.00 86.06 193 LEU A C 1
ATOM 1613 O O . LEU A 1 193 ? 15.292 -12.180 -0.782 1.00 86.06 193 LEU A O 1
ATOM 1617 N N . SER A 1 194 ? 17.544 -12.186 -0.829 1.00 83.56 194 SER A N 1
ATOM 1618 C CA . SER A 1 194 ? 17.717 -13.630 -0.643 1.00 83.56 194 SER A CA 1
ATOM 1619 C C . SER A 1 194 ? 17.357 -14.142 0.756 1.00 83.56 194 SER A C 1
ATOM 1621 O O . SER A 1 194 ? 17.410 -15.351 0.971 1.00 83.56 194 SER A O 1
ATOM 1623 N N . ASP A 1 195 ? 16.994 -13.274 1.709 1.00 87.56 195 ASP A N 1
ATOM 1624 C CA . ASP A 1 195 ? 16.437 -13.728 2.986 1.00 87.56 195 ASP A CA 1
ATOM 1625 C C . ASP A 1 195 ? 15.074 -14.415 2.736 1.00 87.56 195 ASP A C 1
ATOM 1627 O O . ASP A 1 195 ? 14.149 -13.773 2.222 1.00 87.56 195 ASP A O 1
ATOM 1631 N N . PRO A 1 196 ? 14.902 -15.695 3.124 1.00 82.38 196 PRO A N 1
ATOM 1632 C CA . PRO A 1 196 ? 13.650 -16.428 2.938 1.00 82.38 196 PRO A CA 1
ATOM 1633 C C . PRO A 1 196 ? 12.414 -15.729 3.522 1.00 82.38 196 PRO A C 1
ATOM 1635 O O . PRO A 1 196 ? 11.310 -15.907 3.018 1.00 82.38 196 PRO A O 1
ATOM 1638 N N . LYS A 1 197 ? 12.573 -14.884 4.551 1.00 86.31 197 LYS A N 1
ATOM 1639 C CA . LYS A 1 197 ? 11.466 -14.108 5.142 1.00 86.31 197 LYS A CA 1
ATOM 1640 C C . LYS A 1 197 ? 10.850 -13.099 4.169 1.00 86.31 197 LYS A C 1
ATOM 1642 O O . LYS A 1 197 ? 9.701 -12.687 4.357 1.00 86.31 197 LYS A O 1
ATOM 1647 N N . ASN A 1 198 ? 11.611 -12.679 3.161 1.00 87.88 198 ASN A N 1
ATOM 1648 C CA . ASN A 1 198 ? 11.170 -11.742 2.133 1.00 87.88 198 ASN A CA 1
ATOM 1649 C C . ASN A 1 198 ? 10.505 -12.465 0.956 1.00 87.88 198 ASN A C 1
ATOM 1651 O O . ASN A 1 198 ? 9.544 -11.948 0.384 1.00 87.88 198 ASN A O 1
ATOM 1655 N N . ASN A 1 199 ? 10.972 -13.673 0.643 1.00 91.06 199 ASN A N 1
ATOM 1656 C CA . ASN A 1 199 ? 10.480 -14.496 -0.453 1.00 91.06 199 ASN A CA 1
ATOM 1657 C C . ASN A 1 199 ? 9.216 -15.272 -0.067 1.00 91.06 199 ASN A C 1
ATOM 1659 O O . ASN A 1 199 ? 9.228 -16.475 0.171 1.00 91.06 199 ASN A O 1
ATOM 1663 N N . TRP A 1 200 ? 8.088 -14.574 -0.004 1.00 92.44 200 TRP A N 1
ATOM 1664 C CA . TRP A 1 200 ? 6.817 -15.190 0.378 1.00 92.44 200 TRP A CA 1
ATOM 1665 C C . TRP A 1 200 ? 6.224 -16.124 -0.690 1.00 92.44 200 TRP A C 1
ATOM 1667 O O . TRP A 1 200 ? 5.271 -16.837 -0.384 1.00 92.44 200 TRP A O 1
ATOM 1677 N N . LEU A 1 201 ? 6.781 -16.110 -1.904 1.00 92.19 201 LEU A N 1
ATOM 1678 C CA . LEU A 1 201 ? 6.398 -16.964 -3.030 1.00 92.19 201 LEU A CA 1
ATOM 1679 C C . LEU A 1 201 ? 7.253 -18.233 -3.147 1.00 92.19 201 LEU A C 1
ATOM 1681 O O . LEU A 1 201 ? 6.909 -19.113 -3.926 1.00 92.19 201 LEU A O 1
ATOM 1685 N N . ASP A 1 202 ? 8.362 -18.318 -2.406 1.00 92.19 202 ASP A N 1
ATOM 1686 C CA . ASP A 1 202 ? 9.351 -19.396 -2.502 1.00 92.19 202 ASP A CA 1
ATOM 1687 C C . ASP A 1 202 ? 9.923 -19.580 -3.939 1.00 92.19 202 ASP A C 1
ATOM 1689 O O . ASP A 1 202 ? 10.260 -20.686 -4.359 1.00 92.19 202 ASP A O 1
ATOM 1693 N N . ILE A 1 203 ? 10.074 -18.481 -4.699 1.00 93.44 203 ILE A N 1
ATOM 1694 C CA . ILE A 1 203 ? 10.592 -18.468 -6.089 1.00 93.44 203 ILE A CA 1
ATOM 1695 C C . ILE A 1 203 ? 12.047 -17.969 -6.126 1.00 93.44 203 ILE A C 1
ATOM 1697 O O . ILE A 1 203 ? 12.371 -17.018 -5.411 1.00 93.44 203 ILE A O 1
ATOM 1701 N N . PRO A 1 204 ? 12.945 -18.536 -6.957 1.00 94.00 204 PRO A N 1
ATOM 1702 C CA . PRO A 1 204 ? 14.315 -18.039 -7.084 1.00 94.00 204 PRO A CA 1
ATOM 1703 C C . PRO A 1 204 ? 14.386 -16.535 -7.405 1.00 94.00 204 PRO A C 1
ATOM 1705 O O . PRO A 1 204 ? 13.760 -16.059 -8.349 1.00 94.00 204 PRO A O 1
ATOM 1708 N N . VAL A 1 205 ? 15.186 -15.783 -6.639 1.00 92.94 205 VAL A N 1
ATOM 1709 C CA . VAL A 1 205 ? 15.268 -14.308 -6.729 1.00 92.94 205 VAL A CA 1
ATOM 1710 C C . VAL A 1 205 ? 15.639 -13.823 -8.133 1.00 92.94 205 VAL A C 1
ATOM 1712 O O . VAL A 1 205 ? 15.121 -12.808 -8.586 1.00 92.94 205 VAL A O 1
ATOM 1715 N N . ASN A 1 206 ? 16.511 -14.542 -8.842 1.00 93.31 206 ASN A N 1
ATOM 1716 C CA . ASN A 1 206 ? 16.894 -14.192 -10.210 1.00 93.31 206 ASN A CA 1
ATOM 1717 C C . ASN A 1 206 ? 15.708 -14.287 -11.181 1.00 93.31 206 ASN A C 1
ATOM 1719 O O . ASN A 1 206 ? 15.509 -13.367 -11.962 1.00 93.31 206 ASN A O 1
ATOM 1723 N N . VAL A 1 207 ? 14.872 -15.324 -11.059 1.00 95.31 207 VAL A N 1
ATOM 1724 C CA . VAL A 1 207 ? 13.655 -15.487 -11.872 1.00 95.31 207 VAL A CA 1
ATOM 1725 C C . VAL A 1 207 ? 12.679 -14.338 -11.615 1.00 95.31 207 VAL A C 1
ATOM 1727 O O . VAL A 1 207 ? 12.083 -13.802 -12.546 1.00 95.31 207 VAL A O 1
ATOM 1730 N N . VAL A 1 208 ? 12.548 -13.927 -10.351 1.00 95.81 208 VAL A N 1
ATOM 1731 C CA . VAL A 1 208 ? 11.696 -12.800 -9.953 1.00 95.81 208 VAL A CA 1
ATOM 1732 C C . VAL A 1 208 ? 12.198 -11.487 -10.565 1.00 95.81 208 VAL A C 1
ATOM 1734 O O . VAL A 1 208 ? 11.413 -10.766 -11.176 1.00 95.81 208 VAL A O 1
ATOM 1737 N N . ILE A 1 209 ? 13.498 -11.193 -10.444 1.00 95.75 209 ILE A N 1
ATOM 1738 C CA . ILE A 1 209 ? 14.120 -9.988 -11.020 1.00 95.75 209 ILE A CA 1
ATOM 1739 C C . ILE A 1 209 ? 13.955 -9.962 -12.542 1.00 95.75 209 ILE A C 1
ATOM 1741 O O . ILE A 1 209 ? 13.508 -8.955 -13.085 1.00 95.75 209 ILE A O 1
ATOM 1745 N N . GLU A 1 210 ? 14.294 -11.060 -13.221 1.00 96.50 210 GLU A N 1
ATOM 1746 C CA . GLU A 1 210 ? 14.218 -11.171 -14.682 1.00 96.50 210 GLU A CA 1
ATOM 1747 C C . 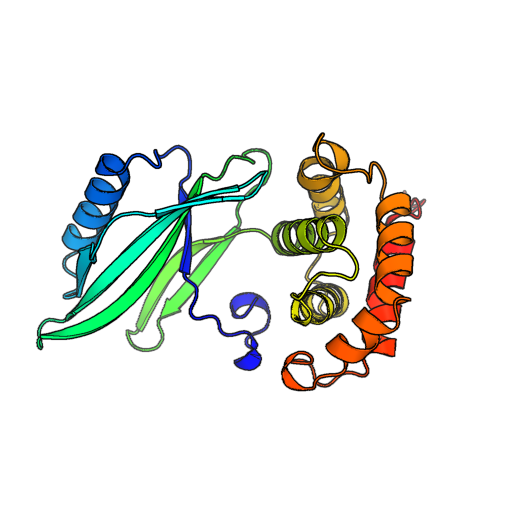GLU A 1 210 ? 12.786 -10.962 -15.185 1.00 96.50 210 GLU A C 1
ATOM 1749 O O . GLU A 1 210 ? 12.572 -10.202 -16.126 1.00 96.50 210 GLU A O 1
ATOM 1754 N N . SER A 1 211 ? 11.793 -11.569 -14.528 1.00 97.06 211 SER A N 1
ATOM 1755 C CA . SER A 1 211 ? 10.380 -11.405 -14.885 1.00 97.06 211 SER A CA 1
ATOM 1756 C C . SER A 1 211 ? 9.898 -9.962 -14.717 1.00 97.06 211 SER A C 1
ATOM 1758 O O . SER A 1 211 ? 9.221 -9.445 -15.605 1.00 97.06 211 SER A O 1
ATOM 1760 N N . VAL A 1 212 ? 10.266 -9.296 -13.617 1.00 97.12 212 VAL A N 1
ATOM 1761 C CA . VAL A 1 212 ? 9.870 -7.901 -13.371 1.00 97.12 212 VAL A CA 1
ATOM 1762 C C . VAL A 1 212 ? 10.535 -6.958 -14.374 1.00 97.12 212 VAL A C 1
ATOM 1764 O O . VAL A 1 212 ? 9.847 -6.121 -14.952 1.00 97.12 212 VAL A O 1
ATOM 1767 N N . LEU A 1 213 ? 11.841 -7.102 -14.626 1.00 97.12 213 LEU A N 1
ATOM 1768 C CA . LEU A 1 213 ? 12.550 -6.268 -15.604 1.00 97.12 213 LEU A CA 1
ATOM 1769 C C . LEU A 1 213 ? 11.996 -6.456 -17.015 1.00 97.12 213 LEU A C 1
ATOM 1771 O O . LEU A 1 213 ? 11.690 -5.465 -17.674 1.00 97.12 213 LEU A O 1
ATOM 1775 N N . LYS A 1 214 ? 11.787 -7.708 -17.437 1.00 97.19 214 LYS A N 1
ATOM 1776 C CA . LYS A 1 214 ? 11.206 -8.029 -18.743 1.00 97.19 214 LYS A CA 1
ATOM 1777 C C . LYS A 1 214 ? 9.831 -7.386 -18.926 1.00 97.19 214 LYS A C 1
ATOM 1779 O O . LYS A 1 214 ? 9.569 -6.790 -19.963 1.00 97.19 214 LYS A O 1
ATOM 1784 N N . TYR A 1 215 ? 8.964 -7.461 -17.917 1.00 97.00 215 TYR A N 1
ATOM 1785 C CA . TYR A 1 215 ? 7.641 -6.843 -17.996 1.00 97.00 215 TYR A CA 1
ATOM 1786 C C . TYR A 1 215 ? 7.725 -5.318 -18.171 1.00 97.00 215 TYR A C 1
ATOM 1788 O O . TYR A 1 215 ? 7.050 -4.754 -19.030 1.00 97.00 215 TYR A O 1
ATOM 1796 N 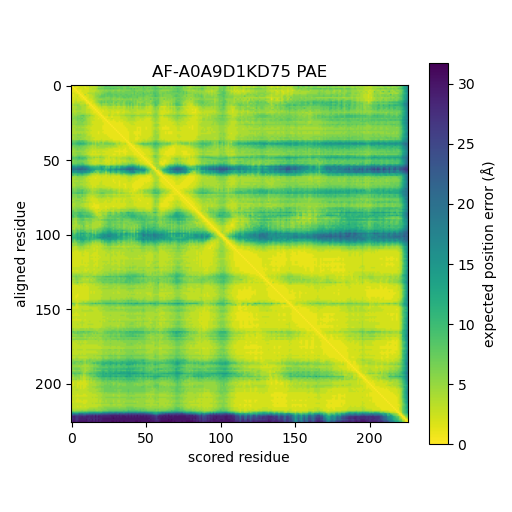N . ILE A 1 216 ? 8.582 -4.634 -17.402 1.00 97.06 216 ILE A N 1
ATOM 1797 C CA . ILE A 1 216 ? 8.773 -3.179 -17.536 1.00 97.06 216 ILE A CA 1
ATOM 1798 C C . ILE A 1 216 ? 9.379 -2.817 -18.906 1.00 97.06 216 ILE A C 1
ATOM 1800 O O . ILE A 1 216 ? 8.969 -1.832 -19.519 1.00 97.06 216 ILE A O 1
ATOM 1804 N N . GLU A 1 217 ? 10.304 -3.623 -19.426 1.00 95.88 217 GLU A N 1
ATOM 1805 C CA . GLU A 1 217 ? 10.858 -3.454 -20.774 1.00 95.88 217 GLU A CA 1
ATOM 1806 C C . GLU A 1 217 ? 9.769 -3.577 -21.855 1.00 95.88 217 GLU A C 1
ATOM 1808 O O . GLU A 1 217 ? 9.644 -2.714 -22.729 1.00 95.88 217 GLU A O 1
ATOM 1813 N N . GLU A 1 218 ? 8.909 -4.591 -21.766 1.00 94.88 218 GLU A N 1
ATOM 1814 C CA . GLU A 1 218 ? 7.780 -4.793 -22.682 1.00 94.88 218 GLU A CA 1
ATOM 1815 C C . GLU A 1 218 ? 6.756 -3.648 -22.604 1.00 94.88 218 GLU A C 1
ATOM 1817 O O . GLU A 1 218 ? 6.179 -3.255 -23.624 1.00 94.88 218 GLU A O 1
ATOM 1822 N N . LEU A 1 219 ? 6.563 -3.038 -21.428 1.00 93.81 219 LEU A N 1
ATOM 1823 C CA . LEU A 1 219 ? 5.736 -1.836 -21.294 1.00 93.81 219 LEU A CA 1
ATOM 1824 C C . LEU A 1 219 ? 6.295 -0.655 -22.097 1.00 93.81 219 LEU A C 1
ATOM 1826 O O . LEU A 1 219 ? 5.498 0.085 -22.678 1.00 93.81 219 LEU A O 1
ATOM 1830 N N . SER A 1 220 ? 7.624 -0.502 -22.162 1.00 82.69 220 SER A N 1
ATOM 1831 C CA . SER A 1 220 ? 8.297 0.578 -22.904 1.00 82.69 220 SER A CA 1
ATOM 1832 C C . SER A 1 220 ? 8.159 0.436 -24.423 1.00 82.69 220 SER A C 1
ATOM 1834 O O . SER A 1 220 ? 8.166 1.424 -25.162 1.00 82.69 220 SER A O 1
ATOM 1836 N N . SER A 1 221 ? 7.968 -0.796 -24.896 1.00 76.12 221 SER A N 1
ATOM 1837 C CA . SER A 1 221 ? 7.767 -1.075 -26.309 1.00 76.12 221 SER A CA 1
ATOM 1838 C C . SER A 1 221 ? 6.391 -0.567 -26.744 1.00 76.12 221 SER A C 1
ATOM 1840 O O . SER A 1 221 ? 5.348 -0.964 -26.212 1.00 76.12 221 SER A O 1
ATOM 1842 N N . LYS A 1 222 ? 6.348 0.315 -27.752 1.00 55.84 222 LYS A N 1
ATOM 1843 C CA . LYS A 1 222 ? 5.092 0.603 -28.456 1.00 55.84 222 LYS A CA 1
ATOM 1844 C C . LYS A 1 222 ? 4.578 -0.728 -28.995 1.00 55.84 222 LYS A C 1
ATOM 1846 O O . LYS A 1 222 ? 5.160 -1.268 -29.931 1.00 55.84 222 LYS A O 1
ATOM 1851 N N . VAL A 1 223 ? 3.491 -1.250 -28.431 1.00 46.88 223 VAL A N 1
ATOM 1852 C CA . VAL A 1 223 ? 2.725 -2.286 -29.121 1.00 46.88 223 VAL A CA 1
ATOM 1853 C C . VAL A 1 223 ? 2.133 -1.586 -30.335 1.00 46.88 223 VAL A C 1
ATOM 1855 O O . VAL A 1 223 ? 1.142 -0.864 -30.244 1.00 46.88 223 VAL A O 1
ATOM 1858 N N . VAL A 1 224 ? 2.834 -1.714 -31.458 1.00 39.84 224 VAL A N 1
ATOM 1859 C CA . VAL A 1 224 ? 2.276 -1.515 -32.786 1.00 39.84 224 VAL A CA 1
ATOM 1860 C C . VAL A 1 224 ? 1.223 -2.608 -32.929 1.00 39.84 224 VAL A C 1
ATOM 1862 O O . VAL A 1 224 ? 1.561 -3.785 -32.993 1.00 39.84 224 VAL A O 1
ATOM 1865 N N . GLY A 1 225 ? -0.048 -2.227 -32.874 1.00 35.66 225 GLY A N 1
ATOM 1866 C CA . GLY A 1 225 ? -1.152 -3.178 -32.935 1.00 35.66 225 GLY A CA 1
ATOM 1867 C C . GLY A 1 225 ? -2.497 -2.472 -32.927 1.00 35.66 225 GLY A C 1
ATOM 1868 O O . GLY A 1 225 ? -3.192 -2.475 -31.913 1.00 35.66 225 GLY A O 1
ATOM 1869 N N . VAL A 1 226 ? -2.795 -1.818 -34.053 1.00 31.89 226 VAL A N 1
ATOM 1870 C CA . VAL A 1 226 ? -4.159 -1.732 -34.596 1.00 31.89 226 VAL A CA 1
ATOM 1871 C C . VAL A 1 226 ? -4.431 -3.049 -35.309 1.00 31.89 226 VAL A C 1
ATOM 1873 O O . VAL A 1 226 ? -3.488 -3.517 -35.989 1.00 31.89 226 VAL A O 1
#

Solvent-accessible surface area (backbone atoms only — not comparable to full-atom values): 13275 Å² total; per-residue (Å²): 106,26,92,79,66,76,38,74,84,48,59,72,87,78,44,76,46,63,32,75,92,53,66,86,49,70,69,48,48,49,53,50,48,56,54,60,49,67,70,73,81,59,54,42,69,41,81,45,85,73,74,42,80,41,79,53,99,91,44,69,32,34,37,39,34,34,32,41,33,41,86,86,71,52,72,49,80,50,59,38,39,38,38,57,60,79,59,82,92,57,77,63,42,84,40,76,46,76,39,74,94,72,80,45,69,49,77,44,77,36,76,39,61,37,48,56,50,44,56,54,46,50,54,41,66,74,46,38,55,75,50,84,65,50,42,54,58,55,50,49,35,50,40,62,79,64,74,54,60,58,69,69,61,32,53,53,41,38,42,63,71,36,43,68,31,88,90,49,88,42,73,46,55,62,44,49,40,54,51,50,53,55,28,64,68,32,68,70,34,47,60,60,45,68,39,68,91,37,40,74,81,78,61,63,65,66,62,43,50,52,53,46,50,51,51,40,50,57,65,52,47,80,79,85,75,131

Mean predicted aligned error: 6.02 Å

Sequence (226 aa):
MHSLSNSVRRATRDLDLDFIKYSLENESIRSFIDKLNSVGDNITIEIIGEMEELRHQDYSGKRVHIRLVDTNNYNIDTKLDIGVHNLFDLEQDDYYFNLDAIEDGVSLLINSPEQIFTEKLKSLLKLGFRSTRYKDLFDFYYLINNDKLDRKKLLKVFQIIIFEDNNMFEETVADIYSRLESIFNSNIYKRNLSDPKNNWLDIPVNVVIESVLKYIEELSSKVVGV

pLDDT: mean 89.55, std 10.02, range [31.89, 97.81]

Organism: NCBI:txid2840887

Nearest PDB structures (foldseek):
  6dr7-assembly1_A  TM=2.831E-01  e=4.434E-03  Yersinia pestis
  7l0m-assembly1_A  TM=2.731E-01  e=7.412E-03  Yersinia pestis
  3f9b-assembly1_A  TM=2.697E-01  e=1.170E-02  Yersinia enterocolitica (type O:9)
  4zi4-assembly1_A  TM=2.628E-01  e=1.239E-02  Yersinia enterocolitica
  6dt6-assembly1_A  TM=2.556E-01  e=1.956E-02  Yersinia pestis